Protein AF-A0A351I005-F1 (afdb_monomer)

Radius of gyration: 17.69 Å; Cα contacts (8 Å, |Δi|>4): 161; chains: 1; bounding box: 52×32×50 Å

Nearest PDB structures (foldseek):
  3jrt-assembly1_A-2  TM=7.975E-01  e=7.912E-05  Vibrio paracholerae
  6awl-assembly1_A  TM=3.069E-01  e=2.680E-01  Homo sapiens
  7v3z-assembly1_A  TM=3.425E-01  e=1.835E+00  Homo sapiens
  6kqi-assembly1_A  TM=3.420E-01  e=1.748E+00  Homo sapiens
  5xra-assembly1_A  TM=3.444E-01  e=3.960E+00  Homo sapiens

Sequence (176 aa):
MRDINRSSVLDAVYVLNDLFDSLIAGTMVFDNYQSKFTRGEFSQAGIVAVQKMCVSHLILALNKLCEFWERFHHLVPAELRPEIKALVSQLQSRDVKKFRNAVVAHVWDKKRRRALTQFEAVALLNRISGHPGSFLLWLNNPKDNAYPKTVVSIVETLRDRLRVQYGVTADEVFQR

pLDDT: mean 93.05, std 7.11, range [44.62, 98.56]

Secondary structure (DSSP, 8-state):
-----HHHHHHHHHHHHHHHHHHHHHHHHHHHHHHHHHTT-S-HHHHHHHHHHHHHHHHHHHHHHHHHHHHHGGGS-TTTHHHHHHHHHHHHHTTHHHHIIIIII-SSBTTTTBPPPHHHHHHHHHHHHSSHHHHHHHH--TT---TTSSHHHHHHHHHHHHHHHHT--HHHHH--

Foldseek 3Di:
DPPDDPVLLLVLLLLLVVLLCLLCCLLVQLVVVVVCVVVVNDDPVRNVVSPLVSLLSNLVSLVSLLVSCVRPVVLFDPVLNVLSVVSSVLQVQLCSVVLNVQPPPDQADPVVRHHDDPVRSVVSSCSRQVDVVVSSCQQPPPVDLDPPRHVSVSSVVRSVVSCVVVVPDPVNSVVD

Solvent-accessible surface area (backbone atoms only — not comparable to full-atom values): 9723 Å² total; per-residue (Å²): 130,81,84,75,56,65,66,61,52,46,52,51,45,46,52,33,50,54,39,41,52,42,47,51,50,26,45,52,55,39,51,54,50,51,52,35,36,77,71,68,76,43,52,72,71,54,50,55,52,47,47,54,52,26,51,50,50,36,45,50,38,57,37,49,52,45,52,44,45,76,74,44,51,89,76,53,53,79,91,56,40,64,62,56,50,51,50,43,52,54,44,59,76,28,41,40,63,56,42,42,47,55,66,71,72,32,73,64,34,80,91,77,72,41,58,70,52,70,69,56,51,49,54,48,46,40,56,57,39,56,57,63,71,63,35,44,42,39,41,51,27,98,89,62,50,52,72,79,66,12,53,44,25,45,40,47,54,50,35,53,48,51,26,63,78,68,69,56,54,70,63,67,62,68,76,108

Structure (mmCIF, N/CA/C/O backbone):
data_AF-A0A351I005-F1
#
_entry.id   AF-A0A351I005-F1
#
loop_
_atom_site.group_PDB
_atom_site.id
_atom_site.type_symbol
_atom_site.label_atom_id
_atom_site.label_alt_id
_atom_site.label_comp_id
_atom_site.label_asym_id
_atom_site.label_entity_id
_atom_site.label_seq_id
_atom_site.pdbx_PDB_ins_code
_atom_site.Cartn_x
_atom_site.Cartn_y
_atom_site.Cartn_z
_atom_site.occupancy
_atom_site.B_iso_or_equiv
_atom_site.auth_seq_id
_atom_site.auth_comp_id
_atom_site.auth_asym_id
_atom_site.auth_atom_id
_atom_site.pdbx_PDB_model_num
ATOM 1 N N . MET A 1 1 ? -27.256 2.494 19.276 1.00 44.62 1 MET A N 1
ATOM 2 C CA . MET A 1 1 ? -25.971 1.967 18.765 1.00 44.62 1 MET A CA 1
ATOM 3 C C . MET A 1 1 ? -26.301 0.960 17.680 1.00 44.62 1 MET A C 1
ATOM 5 O O . MET A 1 1 ? -27.174 0.144 17.925 1.00 44.62 1 MET A O 1
ATOM 9 N N . ARG A 1 2 ? -25.716 1.045 16.475 1.00 51.41 2 ARG A N 1
ATOM 10 C CA . ARG A 1 2 ? -25.825 -0.080 15.528 1.00 51.41 2 ARG A CA 1
ATOM 11 C C . ARG A 1 2 ? -25.054 -1.240 16.144 1.00 51.41 2 ARG A C 1
ATOM 13 O O . ARG A 1 2 ? -23.923 -1.005 16.564 1.00 51.41 2 ARG A O 1
ATOM 20 N N . ASP A 1 3 ? -25.645 -2.427 16.205 1.00 66.56 3 ASP A N 1
ATOM 21 C CA . ASP A 1 3 ? -24.897 -3.633 16.553 1.00 66.56 3 ASP A CA 1
ATOM 22 C C . ASP A 1 3 ? -23.773 -3.800 15.535 1.00 66.56 3 ASP A C 1
ATOM 24 O O . ASP A 1 3 ? -23.997 -4.046 14.347 1.00 66.56 3 ASP A O 1
ATOM 28 N N . ILE A 1 4 ? -22.548 -3.558 15.989 1.00 78.88 4 ILE A N 1
ATOM 29 C CA . ILE A 1 4 ? -21.364 -3.744 15.168 1.00 78.88 4 ILE A CA 1
ATOM 30 C C . ILE A 1 4 ? -21.131 -5.248 15.096 1.00 78.88 4 ILE A C 1
ATOM 32 O O . ILE A 1 4 ? -20.816 -5.890 16.095 1.00 78.88 4 ILE A O 1
ATOM 36 N N . ASN A 1 5 ? -21.303 -5.814 13.904 1.00 89.19 5 ASN A N 1
ATOM 37 C CA . ASN A 1 5 ? -21.074 -7.232 13.673 1.00 89.19 5 ASN A CA 1
ATOM 38 C C . ASN A 1 5 ? -19.586 -7.566 13.897 1.00 89.19 5 ASN A C 1
ATOM 40 O O . ASN A 1 5 ? -18.720 -7.048 13.186 1.00 89.19 5 ASN A O 1
ATOM 44 N N . ARG A 1 6 ? -19.297 -8.462 14.853 1.00 92.94 6 ARG A N 1
ATOM 45 C CA . ARG A 1 6 ? -17.938 -8.929 15.180 1.00 92.94 6 ARG A CA 1
ATOM 46 C C . ARG A 1 6 ? -17.187 -9.450 13.955 1.00 92.94 6 ARG A C 1
ATOM 48 O O . ARG A 1 6 ? -16.018 -9.115 13.794 1.00 92.94 6 ARG A O 1
ATOM 55 N N . SER A 1 7 ? -17.857 -10.187 13.068 1.00 92.56 7 SER A N 1
ATOM 56 C CA . SER A 1 7 ? -17.256 -10.683 11.822 1.00 92.56 7 SER A CA 1
ATOM 57 C C . SER A 1 7 ? -16.769 -9.531 10.938 1.00 92.56 7 SER A C 1
ATOM 59 O O . SER A 1 7 ? -15.644 -9.575 10.456 1.00 92.56 7 SER A O 1
ATOM 61 N N . SER A 1 8 ? -17.527 -8.432 10.833 1.00 94.62 8 SER A N 1
ATOM 62 C CA . SER A 1 8 ? -17.094 -7.266 10.050 1.00 94.62 8 SER A CA 1
ATOM 63 C C . SER A 1 8 ? -15.872 -6.567 10.649 1.00 94.62 8 SER A C 1
ATOM 65 O O . SER A 1 8 ? -15.080 -5.991 9.905 1.00 94.62 8 SER A O 1
ATOM 67 N N . VAL A 1 9 ? -15.727 -6.575 11.977 1.00 95.75 9 VAL A N 1
ATOM 68 C CA . VAL A 1 9 ? -14.538 -6.034 12.653 1.00 95.75 9 VAL A CA 1
ATOM 69 C C . VAL A 1 9 ? -13.330 -6.922 12.389 1.00 95.75 9 VAL A C 1
ATOM 71 O O . VAL A 1 9 ? -12.263 -6.409 12.052 1.00 95.75 9 VAL A O 1
ATOM 74 N N . LEU A 1 10 ? -13.497 -8.242 12.504 1.00 95.81 10 LEU A N 1
ATOM 75 C CA . LEU A 1 10 ? -12.439 -9.194 12.185 1.00 95.81 10 LEU A CA 1
ATOM 76 C C . LEU A 1 10 ? -11.986 -9.010 10.733 1.00 95.81 10 LEU A C 1
ATOM 78 O O . LEU A 1 10 ? -10.782 -8.900 10.495 1.00 95.81 10 LEU A O 1
ATOM 82 N N . ASP A 1 11 ? -12.911 -8.919 9.776 1.00 95.88 11 ASP A N 1
ATOM 83 C CA . ASP A 1 11 ? -12.609 -8.691 8.355 1.00 95.88 11 ASP A CA 1
ATOM 84 C C . ASP A 1 11 ? -11.847 -7.383 8.129 1.00 95.88 11 ASP A C 1
ATOM 86 O O . ASP A 1 11 ? -10.854 -7.354 7.406 1.00 95.88 11 ASP A O 1
ATOM 90 N N . ALA A 1 12 ? -12.258 -6.299 8.789 1.00 97.31 12 ALA A N 1
ATOM 91 C CA . ALA A 1 12 ? -11.549 -5.028 8.699 1.00 97.31 12 ALA A CA 1
ATOM 92 C C . ALA A 1 12 ? -10.098 -5.153 9.195 1.00 97.31 12 ALA A C 1
ATOM 94 O O . ALA A 1 12 ? -9.172 -4.714 8.513 1.00 97.31 12 ALA A O 1
ATOM 95 N N . VAL A 1 13 ? -9.883 -5.795 10.348 1.00 97.31 13 VAL A N 1
ATOM 96 C CA . VAL A 1 13 ? -8.536 -6.019 10.900 1.00 97.31 13 VAL A CA 1
ATOM 97 C C . VAL A 1 13 ? -7.706 -6.940 10.000 1.00 97.31 13 VAL A C 1
ATOM 99 O O . VAL A 1 13 ? -6.521 -6.681 9.811 1.00 97.31 13 VAL A O 1
ATOM 102 N N . TYR A 1 14 ? -8.310 -7.964 9.384 1.00 96.69 14 TYR A N 1
ATOM 103 C CA . TYR A 1 14 ? -7.631 -8.815 8.394 1.00 96.69 14 TYR A CA 1
ATOM 104 C C . TYR A 1 14 ? -7.040 -8.016 7.254 1.00 96.69 14 TYR A C 1
ATOM 106 O O . TYR A 1 14 ? -5.868 -8.155 6.924 1.00 96.69 14 TYR A O 1
ATOM 114 N N . VAL A 1 15 ? -7.891 -7.191 6.644 1.00 97.25 15 VAL A N 1
ATOM 115 C CA . VAL A 1 15 ? -7.544 -6.448 5.447 1.00 97.25 15 VAL A CA 1
ATOM 116 C C . VAL A 1 15 ? -6.444 -5.460 5.793 1.00 97.25 15 VAL A C 1
ATOM 118 O O . VAL A 1 15 ? -5.514 -5.301 5.015 1.00 97.25 15 VAL A O 1
ATOM 121 N N . LEU A 1 16 ? -6.489 -4.845 6.976 1.00 98.06 16 LEU A N 1
ATOM 122 C CA . LEU A 1 16 ? -5.418 -3.963 7.432 1.00 98.06 16 LEU A CA 1
ATOM 123 C C . LEU A 1 16 ? -4.098 -4.705 7.696 1.00 98.06 16 LEU A C 1
ATOM 125 O O . LEU A 1 16 ? -3.051 -4.144 7.385 1.00 98.06 16 LEU A O 1
ATOM 129 N N . ASN A 1 17 ? -4.125 -5.946 8.198 1.00 97.00 17 ASN A N 1
ATOM 130 C CA . ASN A 1 17 ? -2.918 -6.779 8.306 1.00 97.00 17 ASN A CA 1
ATOM 131 C C . ASN A 1 17 ? -2.326 -7.074 6.922 1.00 97.00 17 ASN A C 1
ATOM 133 O O . ASN A 1 17 ? -1.164 -6.769 6.677 1.00 97.00 17 ASN A O 1
ATOM 137 N N . ASP A 1 18 ? -3.146 -7.586 6.001 1.00 96.75 18 ASP A N 1
ATOM 138 C CA . ASP A 1 18 ? -2.733 -7.897 4.626 1.00 96.75 18 ASP A CA 1
ATOM 139 C C . ASP A 1 18 ? -2.184 -6.657 3.900 1.00 96.75 18 ASP A C 1
ATOM 141 O O . ASP A 1 18 ? -1.169 -6.726 3.206 1.00 96.75 18 ASP A O 1
ATOM 145 N N . LEU A 1 19 ? -2.823 -5.497 4.091 1.00 98.00 19 LEU A N 1
ATOM 146 C CA . LEU A 1 19 ? -2.363 -4.216 3.556 1.00 98.00 19 LEU A CA 1
ATOM 147 C C . LEU A 1 19 ? -1.008 -3.808 4.133 1.00 98.00 19 LEU A C 1
ATOM 149 O O . LEU A 1 19 ? -0.130 -3.404 3.372 1.00 98.00 19 LEU A O 1
ATOM 153 N N . PHE A 1 20 ? -0.843 -3.895 5.452 1.00 97.56 20 PHE A N 1
ATOM 154 C CA . PHE A 1 20 ? 0.406 -3.558 6.130 1.00 97.56 20 PHE A CA 1
ATOM 155 C C . PHE A 1 20 ? 1.560 -4.422 5.608 1.00 97.56 20 PHE A C 1
ATOM 157 O O . PHE A 1 20 ? 2.568 -3.882 5.146 1.00 97.56 20 PHE A O 1
ATOM 164 N N . ASP A 1 21 ? 1.365 -5.740 5.570 1.00 96.81 21 ASP A N 1
ATOM 165 C CA . ASP A 1 21 ? 2.369 -6.692 5.093 1.00 96.81 21 ASP A CA 1
ATOM 166 C C . ASP A 1 21 ? 2.697 -6.465 3.613 1.00 96.81 21 ASP A C 1
ATOM 168 O O . ASP A 1 21 ? 3.868 -6.409 3.234 1.00 96.81 21 ASP A O 1
ATOM 172 N N . SER A 1 22 ? 1.679 -6.244 2.775 1.00 97.38 22 SER A N 1
ATOM 173 C CA . SER A 1 22 ? 1.858 -5.982 1.341 1.00 97.38 22 SER A CA 1
ATOM 174 C C . SER A 1 22 ? 2.648 -4.694 1.070 1.00 97.38 22 SER A C 1
ATOM 176 O O . SER A 1 22 ? 3.523 -4.648 0.200 1.00 97.38 22 SER A O 1
ATOM 178 N N . LEU A 1 23 ? 2.360 -3.623 1.818 1.00 97.75 23 LEU A N 1
ATOM 179 C CA . LEU A 1 23 ? 3.059 -2.344 1.685 1.00 97.75 23 LEU A CA 1
ATOM 180 C C . LEU A 1 23 ? 4.522 -2.459 2.125 1.00 97.75 23 LEU A C 1
ATOM 182 O O . LEU A 1 23 ? 5.414 -1.990 1.412 1.00 97.75 23 LEU A O 1
ATOM 186 N N . ILE A 1 24 ? 4.782 -3.103 3.265 1.00 96.88 24 ILE A N 1
ATOM 187 C CA . ILE A 1 24 ? 6.142 -3.320 3.768 1.00 96.88 24 ILE A CA 1
ATOM 188 C C . ILE A 1 24 ? 6.933 -4.217 2.818 1.00 96.88 24 ILE A C 1
ATOM 190 O O . ILE A 1 24 ? 8.008 -3.823 2.366 1.00 96.88 24 ILE A O 1
ATOM 194 N N . ALA A 1 25 ? 6.398 -5.384 2.458 1.00 96.88 25 ALA A N 1
ATOM 195 C CA . ALA A 1 25 ? 7.083 -6.321 1.577 1.00 96.88 25 ALA A CA 1
ATOM 196 C C . ALA A 1 25 ? 7.369 -5.691 0.207 1.00 96.88 25 ALA A C 1
ATOM 198 O O . ALA A 1 25 ? 8.505 -5.732 -0.267 1.00 96.88 25 ALA A O 1
ATOM 199 N N . GLY A 1 26 ? 6.374 -5.043 -0.408 1.00 96.69 26 GLY A N 1
ATOM 200 C CA . GLY A 1 26 ? 6.532 -4.408 -1.714 1.00 96.69 26 GLY A CA 1
ATOM 201 C C . GLY A 1 26 ? 7.613 -3.326 -1.728 1.00 96.69 26 GLY A C 1
ATOM 202 O O . GLY A 1 26 ? 8.434 -3.290 -2.646 1.00 96.69 26 GLY A O 1
ATOM 203 N N . THR A 1 27 ? 7.647 -2.468 -0.704 1.00 96.75 27 THR A N 1
ATOM 204 C CA . THR A 1 27 ? 8.641 -1.386 -0.596 1.00 96.75 27 THR A CA 1
ATOM 205 C C . THR A 1 27 ? 10.037 -1.906 -0.248 1.00 96.75 27 THR A C 1
ATOM 207 O O . THR A 1 27 ? 10.999 -1.535 -0.918 1.00 96.75 27 THR A O 1
ATOM 210 N N . MET A 1 28 ? 10.167 -2.809 0.727 1.00 95.56 28 MET A N 1
ATOM 211 C CA . MET A 1 28 ? 11.467 -3.344 1.155 1.00 95.56 28 MET A CA 1
ATOM 212 C C . MET A 1 28 ? 12.120 -4.237 0.099 1.00 95.56 28 MET A C 1
ATOM 214 O O . MET A 1 28 ? 13.327 -4.143 -0.128 1.00 95.56 28 MET A O 1
ATOM 218 N N . VAL A 1 29 ? 11.343 -5.090 -0.582 1.00 96.88 29 VAL A N 1
ATOM 219 C CA . VAL A 1 29 ? 11.868 -5.910 -1.685 1.00 96.88 29 VAL A CA 1
ATOM 220 C C . VAL A 1 29 ? 12.336 -5.007 -2.821 1.00 96.88 29 VAL A C 1
ATOM 222 O O . VAL A 1 29 ? 13.432 -5.215 -3.339 1.00 96.88 29 VAL A O 1
ATOM 225 N N . PHE A 1 30 ? 11.556 -3.979 -3.178 1.00 95.50 30 PHE A N 1
ATOM 226 C CA . PHE A 1 30 ? 11.977 -3.006 -4.186 1.00 95.50 30 PHE A CA 1
ATOM 227 C C . PHE A 1 30 ? 13.320 -2.372 -3.806 1.00 95.50 30 PHE A C 1
ATOM 229 O O . PHE A 1 30 ? 14.259 -2.423 -4.600 1.00 95.50 30 PHE A O 1
ATOM 236 N N . ASP A 1 31 ? 13.425 -1.801 -2.605 1.00 94.38 31 ASP A N 1
ATOM 237 C CA . ASP A 1 31 ? 14.613 -1.068 -2.156 1.00 94.38 31 ASP A CA 1
ATOM 238 C C . ASP A 1 31 ? 15.870 -1.952 -2.094 1.00 94.38 31 ASP A C 1
ATOM 240 O O . ASP A 1 31 ? 16.944 -1.568 -2.568 1.00 94.38 31 ASP A O 1
ATOM 244 N N . ASN A 1 32 ? 15.728 -3.189 -1.609 1.00 95.75 32 ASN A N 1
ATOM 245 C CA . ASN A 1 32 ? 16.825 -4.152 -1.551 1.00 95.75 32 ASN A CA 1
ATOM 246 C C . ASN A 1 32 ? 17.389 -4.466 -2.948 1.00 95.75 32 ASN A C 1
ATOM 248 O O . ASN A 1 32 ? 18.601 -4.404 -3.171 1.00 95.75 32 ASN A O 1
ATOM 252 N N . TYR A 1 33 ? 16.521 -4.778 -3.915 1.00 96.94 33 TYR A N 1
ATOM 253 C CA . TYR A 1 33 ? 16.963 -5.082 -5.279 1.00 96.94 33 TYR A CA 1
ATOM 254 C C . TYR A 1 33 ? 17.442 -3.841 -6.031 1.00 96.94 33 TYR A C 1
ATOM 256 O O . TYR A 1 33 ? 18.396 -3.938 -6.802 1.00 96.94 33 TYR A O 1
ATOM 264 N N . GLN A 1 34 ? 16.847 -2.676 -5.774 1.00 94.69 34 GLN A N 1
ATOM 265 C CA . GLN A 1 34 ? 17.341 -1.407 -6.299 1.00 94.69 34 GLN A CA 1
ATOM 266 C C . GLN A 1 34 ? 18.767 -1.136 -5.809 1.00 94.69 34 GLN A C 1
ATOM 268 O O . GLN A 1 34 ? 19.627 -0.765 -6.604 1.00 94.69 34 GLN A O 1
ATOM 273 N N . SER A 1 35 ? 19.043 -1.396 -4.532 1.00 94.81 35 SER A N 1
ATOM 274 C CA . SER A 1 35 ? 20.379 -1.259 -3.952 1.00 94.81 35 SER A CA 1
ATOM 275 C C . SER A 1 35 ? 21.384 -2.238 -4.569 1.00 94.81 35 SER A C 1
ATOM 277 O O . SER A 1 35 ? 22.492 -1.831 -4.913 1.00 94.81 35 SER A O 1
ATOM 279 N N . LYS A 1 36 ? 21.003 -3.509 -4.775 1.00 97.50 36 LYS A N 1
ATOM 280 C CA . LYS A 1 36 ? 21.843 -4.497 -5.484 1.00 97.50 36 LYS A CA 1
ATOM 281 C C . LYS A 1 36 ? 22.150 -4.065 -6.917 1.00 97.50 36 LYS A C 1
ATOM 283 O O . LYS A 1 36 ? 23.292 -4.157 -7.354 1.00 97.50 36 LYS A O 1
ATOM 288 N N . PHE A 1 37 ? 21.146 -3.561 -7.633 1.00 96.94 37 PHE A N 1
ATOM 289 C CA . PHE A 1 37 ? 21.316 -3.050 -8.990 1.00 96.94 37 PHE A CA 1
ATOM 290 C C . PHE A 1 37 ? 22.292 -1.865 -9.033 1.00 96.94 37 PHE A C 1
ATOM 292 O O . PHE A 1 37 ? 23.229 -1.882 -9.824 1.00 96.94 37 PHE A O 1
ATOM 299 N N . THR A 1 38 ? 22.148 -0.889 -8.130 1.00 96.00 38 THR A N 1
ATOM 300 C CA . THR A 1 38 ? 23.061 0.264 -8.033 1.00 96.00 38 THR A CA 1
ATOM 301 C C . THR A 1 38 ? 24.507 -0.146 -7.721 1.00 96.00 38 THR A C 1
ATOM 303 O O . THR A 1 38 ? 25.436 0.513 -8.177 1.00 96.00 38 THR A O 1
ATOM 306 N N . ARG A 1 39 ? 24.718 -1.248 -6.987 1.00 97.75 39 ARG A N 1
ATOM 307 C CA . ARG A 1 39 ? 26.053 -1.819 -6.721 1.00 97.75 39 ARG A CA 1
ATOM 308 C C . ARG A 1 39 ? 26.606 -2.691 -7.859 1.00 97.75 39 ARG A C 1
ATOM 310 O O . ARG A 1 39 ? 27.713 -3.201 -7.736 1.00 97.75 39 ARG A O 1
ATOM 317 N N . GLY A 1 40 ? 25.861 -2.886 -8.949 1.00 97.38 40 GLY A N 1
ATOM 318 C CA . GLY A 1 40 ? 26.264 -3.758 -10.059 1.00 97.38 40 GLY A CA 1
ATOM 319 C C . GLY A 1 40 ? 26.105 -5.259 -9.780 1.00 97.38 40 GLY A C 1
ATOM 320 O O . GLY A 1 40 ? 26.573 -6.080 -10.560 1.00 97.38 40 GLY A O 1
ATOM 321 N N . GLU A 1 41 ? 25.418 -5.637 -8.698 1.00 97.69 41 GLU A N 1
ATOM 322 C CA . GLU A 1 41 ? 25.187 -7.031 -8.277 1.00 97.69 41 GLU A CA 1
ATOM 323 C C . GLU A 1 41 ? 23.916 -7.638 -8.901 1.00 97.69 41 GLU A C 1
ATOM 325 O O . GLU A 1 41 ? 23.529 -8.767 -8.593 1.00 97.69 41 GLU A O 1
ATOM 330 N N . PHE A 1 42 ? 23.206 -6.875 -9.736 1.00 97.00 42 PHE A N 1
ATOM 331 C CA . PHE A 1 42 ? 21.936 -7.286 -10.323 1.00 97.00 42 PHE A CA 1
ATOM 332 C C . PHE A 1 42 ? 21.802 -6.765 -11.752 1.00 97.00 42 PHE A C 1
ATOM 334 O O . PHE A 1 42 ? 22.244 -5.663 -12.066 1.00 97.00 42 PHE A O 1
ATOM 341 N N . SER A 1 43 ? 21.194 -7.555 -12.636 1.00 96.69 43 SER A N 1
ATOM 342 C CA . SER A 1 43 ? 21.096 -7.202 -14.054 1.00 96.69 43 SER A CA 1
ATOM 343 C C . SER A 1 43 ? 20.000 -6.166 -14.323 1.00 96.69 43 SER A C 1
ATOM 345 O O . SER A 1 43 ? 19.001 -6.094 -13.604 1.00 96.69 43 SER A O 1
ATOM 347 N N . GLN A 1 44 ? 20.142 -5.414 -15.421 1.00 94.19 44 GLN A N 1
ATOM 348 C CA . GLN A 1 44 ? 19.118 -4.469 -15.888 1.00 94.19 44 GLN A CA 1
ATOM 349 C C . GLN A 1 44 ? 17.767 -5.161 -16.130 1.00 94.19 44 GLN A C 1
ATOM 351 O O . GLN A 1 44 ? 16.722 -4.673 -15.706 1.00 94.19 44 GLN A O 1
ATOM 356 N N . ALA A 1 45 ? 17.771 -6.317 -16.799 1.00 94.06 45 ALA A N 1
ATOM 357 C CA . ALA A 1 45 ? 16.545 -7.078 -17.035 1.00 94.06 45 ALA A CA 1
ATOM 358 C C . ALA A 1 45 ? 15.918 -7.556 -15.713 1.00 94.06 45 ALA A C 1
ATOM 360 O O . ALA A 1 45 ? 14.701 -7.484 -15.546 1.00 94.06 45 ALA A O 1
ATOM 361 N N . GLY A 1 46 ? 16.755 -7.976 -14.757 1.00 94.81 46 GLY A N 1
ATOM 362 C CA . GLY A 1 46 ? 16.325 -8.389 -13.426 1.00 94.81 46 GLY A CA 1
ATOM 363 C C . GLY A 1 46 ? 15.640 -7.260 -12.662 1.00 94.81 46 GLY A C 1
ATOM 364 O O . GLY A 1 46 ? 14.528 -7.451 -12.168 1.00 94.81 46 GLY A O 1
ATOM 365 N N . ILE A 1 47 ? 16.256 -6.073 -12.587 1.00 94.25 47 ILE A N 1
ATOM 366 C CA . ILE A 1 47 ? 15.666 -4.953 -11.839 1.00 94.25 47 ILE A CA 1
ATOM 367 C C . ILE A 1 47 ? 14.345 -4.499 -12.465 1.00 94.25 47 ILE A C 1
ATOM 369 O O . ILE A 1 47 ? 13.387 -4.268 -11.736 1.00 94.25 47 ILE A O 1
ATOM 373 N N . VAL A 1 48 ? 14.233 -4.475 -13.797 1.00 90.19 48 VAL A N 1
ATOM 374 C CA . VAL A 1 48 ? 12.972 -4.143 -14.487 1.00 90.19 48 VAL A CA 1
ATOM 375 C C . VAL A 1 48 ? 11.855 -5.125 -14.108 1.00 90.19 48 VAL A C 1
ATOM 377 O O . VAL A 1 48 ? 10.724 -4.707 -13.846 1.00 90.19 48 VAL A O 1
ATOM 380 N N . ALA A 1 49 ? 12.160 -6.425 -14.032 1.00 92.25 49 ALA A N 1
ATOM 381 C CA . ALA A 1 49 ? 11.201 -7.447 -13.612 1.00 92.25 49 ALA A CA 1
ATOM 382 C C . ALA A 1 49 ? 10.760 -7.259 -12.150 1.00 92.25 49 ALA A C 1
ATOM 384 O O . ALA A 1 49 ? 9.559 -7.266 -11.864 1.00 92.25 49 ALA A O 1
ATOM 385 N N . VAL A 1 50 ? 11.711 -7.032 -11.237 1.00 94.75 50 VAL A N 1
ATOM 386 C CA . VAL A 1 50 ? 11.423 -6.799 -9.812 1.00 94.75 50 VAL A CA 1
ATOM 387 C C . VAL A 1 50 ? 10.596 -5.532 -9.616 1.00 94.75 50 VAL A C 1
ATOM 389 O O . VAL A 1 50 ? 9.581 -5.566 -8.925 1.00 94.75 50 VAL A O 1
ATOM 392 N N . GLN A 1 51 ? 10.967 -4.430 -10.270 1.00 91.69 51 GLN A N 1
ATOM 393 C CA . GLN A 1 51 ? 10.215 -3.178 -10.208 1.00 91.69 51 GLN A CA 1
ATOM 394 C C . GLN A 1 51 ? 8.774 -3.382 -10.681 1.00 91.69 51 GLN A C 1
ATOM 396 O O . GLN A 1 51 ? 7.843 -2.964 -9.996 1.00 91.69 51 GLN A O 1
ATOM 401 N N . LYS A 1 52 ? 8.563 -4.079 -11.807 1.00 90.12 52 LYS A N 1
ATOM 402 C CA . LYS A 1 52 ? 7.215 -4.383 -12.310 1.00 90.12 52 LYS A CA 1
ATOM 403 C C . LYS A 1 52 ? 6.399 -5.203 -11.308 1.00 90.12 52 LYS A C 1
ATOM 405 O O . LYS A 1 52 ? 5.222 -4.898 -11.098 1.00 90.12 52 LYS A O 1
ATOM 410 N N . MET A 1 53 ? 7.0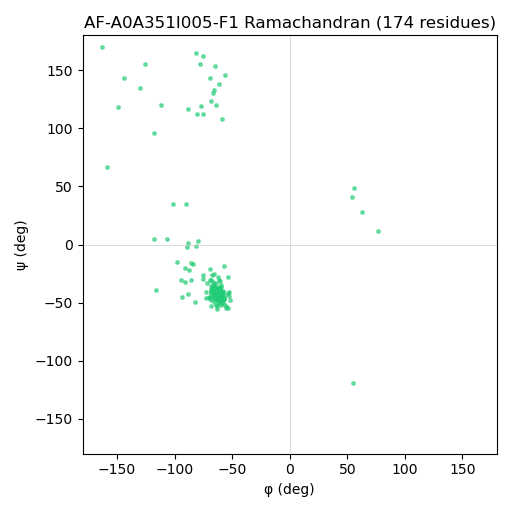06 -6.216 -10.693 1.00 94.44 53 MET A N 1
ATOM 411 C CA . MET A 1 53 ? 6.367 -7.060 -9.682 1.00 94.44 53 MET A CA 1
ATOM 412 C C . MET A 1 53 ? 5.971 -6.244 -8.445 1.00 94.44 53 MET A C 1
ATOM 414 O O . MET A 1 53 ? 4.793 -6.206 -8.089 1.00 94.44 53 MET A O 1
ATOM 418 N N . CYS A 1 54 ? 6.930 -5.542 -7.834 1.00 95.56 54 CYS A N 1
ATOM 419 C CA . CYS A 1 54 ? 6.706 -4.757 -6.623 1.00 95.56 54 CYS A CA 1
ATOM 420 C C . CYS A 1 54 ? 5.706 -3.623 -6.858 1.00 95.56 54 CYS A C 1
ATOM 422 O O . CYS A 1 54 ? 4.787 -3.450 -6.067 1.00 95.56 54 CYS A O 1
ATOM 424 N N . VAL A 1 55 ? 5.820 -2.886 -7.967 1.00 92.69 55 VAL A N 1
ATOM 425 C CA . VAL A 1 55 ? 4.868 -1.816 -8.299 1.00 92.69 55 VAL A CA 1
ATOM 426 C C . VAL A 1 55 ? 3.463 -2.378 -8.480 1.00 92.69 55 VAL A C 1
ATOM 428 O O . VAL A 1 55 ? 2.524 -1.836 -7.909 1.00 92.69 55 VAL A O 1
ATOM 431 N N . SER A 1 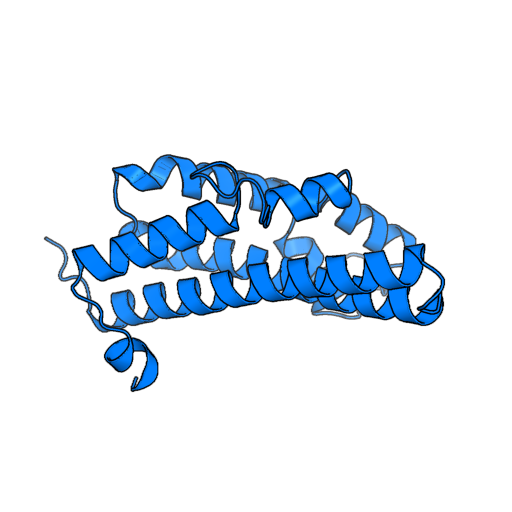56 ? 3.294 -3.479 -9.218 1.00 92.44 56 SER A N 1
ATOM 432 C CA . SER A 1 56 ? 1.965 -4.082 -9.407 1.00 92.44 56 SER A CA 1
ATOM 433 C C . SER A 1 56 ? 1.353 -4.517 -8.073 1.00 92.44 56 SER A C 1
ATOM 435 O O . SER A 1 56 ? 0.179 -4.252 -7.822 1.00 92.44 56 SER A O 1
ATOM 437 N N . HIS A 1 57 ? 2.161 -5.119 -7.196 1.00 95.69 57 HIS A N 1
ATOM 438 C CA . HIS A 1 57 ? 1.756 -5.512 -5.849 1.00 95.69 57 HIS A CA 1
ATOM 439 C C . HIS A 1 57 ? 1.348 -4.306 -4.984 1.00 95.69 57 HIS A C 1
ATOM 441 O O . HIS A 1 57 ? 0.262 -4.299 -4.405 1.00 95.69 57 HIS A O 1
ATOM 447 N N . LEU A 1 58 ? 2.154 -3.240 -4.974 1.00 96.81 58 LEU A N 1
ATOM 448 C CA . LEU A 1 58 ? 1.858 -2.004 -4.243 1.00 96.81 58 LEU A CA 1
ATOM 449 C C . LEU A 1 58 ? 0.588 -1.321 -4.765 1.00 96.81 58 LEU A C 1
ATOM 451 O O . LEU A 1 58 ? -0.242 -0.884 -3.973 1.00 96.81 58 LEU A O 1
ATOM 455 N N . ILE A 1 59 ? 0.381 -1.266 -6.084 1.00 95.62 59 ILE A N 1
ATOM 456 C CA . ILE A 1 59 ? -0.850 -0.707 -6.661 1.00 95.62 59 ILE A CA 1
ATOM 457 C C . ILE A 1 59 ? -2.082 -1.522 -6.251 1.00 95.62 59 ILE A C 1
ATOM 459 O O . ILE A 1 59 ? -3.126 -0.938 -5.953 1.00 95.62 59 ILE A O 1
ATOM 463 N N . LEU A 1 60 ? -1.978 -2.852 -6.202 1.00 96.12 60 LEU A N 1
ATOM 464 C CA . LEU A 1 60 ? -3.062 -3.700 -5.706 1.00 96.12 60 LEU A CA 1
ATOM 465 C C . LEU A 1 60 ? -3.375 -3.406 -4.234 1.00 96.12 60 LEU A C 1
ATOM 467 O O . LEU A 1 60 ? -4.548 -3.241 -3.904 1.00 96.12 60 LEU A O 1
ATOM 471 N N . ALA A 1 61 ? -2.358 -3.267 -3.378 1.00 97.69 61 ALA A N 1
ATOM 472 C CA . ALA A 1 61 ? -2.540 -2.895 -1.974 1.00 97.69 61 ALA A CA 1
ATOM 473 C C . ALA A 1 61 ? -3.210 -1.515 -1.830 1.00 97.69 61 ALA A C 1
ATOM 475 O O . ALA A 1 61 ? -4.208 -1.366 -1.130 1.00 97.69 61 ALA A O 1
ATOM 476 N N . LEU A 1 62 ? -2.752 -0.503 -2.568 1.00 97.62 62 LEU A N 1
ATOM 477 C CA . LEU A 1 62 ? -3.363 0.831 -2.540 1.00 97.62 62 LEU A CA 1
ATOM 478 C C . LEU A 1 62 ? -4.817 0.836 -3.030 1.00 97.62 62 LEU A C 1
ATOM 480 O O . LEU A 1 62 ? -5.662 1.549 -2.486 1.00 97.62 62 LEU A O 1
ATOM 484 N N . ASN A 1 63 ? -5.133 0.024 -4.040 1.00 96.94 63 ASN A N 1
ATOM 485 C CA . ASN A 1 63 ? -6.510 -0.152 -4.487 1.00 96.94 63 ASN A CA 1
ATOM 486 C C . ASN A 1 63 ? -7.364 -0.860 -3.418 1.00 96.94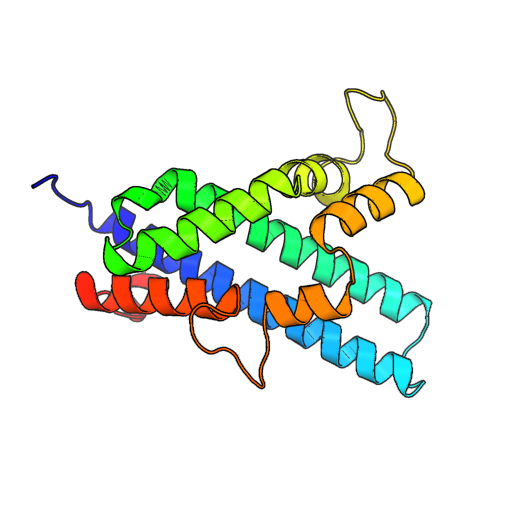 63 ASN A C 1
ATOM 488 O O . ASN A 1 63 ? -8.484 -0.422 -3.165 1.00 96.94 63 ASN A O 1
ATOM 492 N N . LYS A 1 64 ? -6.834 -1.896 -2.751 1.00 97.50 64 LYS A N 1
ATOM 493 C CA . LYS A 1 64 ? -7.497 -2.559 -1.614 1.00 97.50 64 LYS A CA 1
ATOM 494 C C . LYS A 1 64 ? -7.756 -1.589 -0.456 1.00 97.50 64 LYS A C 1
ATOM 496 O O . LYS A 1 64 ? -8.795 -1.690 0.180 1.00 97.50 64 LYS A O 1
ATOM 501 N N . LEU A 1 65 ? -6.878 -0.614 -0.207 1.00 98.25 65 LEU A N 1
ATOM 502 C CA . LEU A 1 65 ? -7.120 0.427 0.802 1.00 98.25 65 LEU A CA 1
ATOM 503 C C . LEU A 1 65 ? -8.311 1.332 0.434 1.00 98.25 65 LEU A C 1
ATOM 505 O O . LEU A 1 65 ? -9.093 1.717 1.303 1.00 98.25 65 LEU A O 1
ATOM 509 N N . CYS A 1 66 ? -8.493 1.640 -0.853 1.00 98.00 66 CYS A N 1
ATOM 510 C CA . CYS A 1 66 ? -9.686 2.355 -1.316 1.00 98.00 66 CYS A CA 1
ATOM 511 C C . CYS A 1 66 ? -10.958 1.516 -1.091 1.00 98.00 66 CYS A C 1
ATOM 513 O O . CYS A 1 66 ? -11.952 2.030 -0.585 1.00 98.00 66 CYS A O 1
ATOM 515 N N . GLU A 1 67 ? -10.909 0.219 -1.405 1.00 97.81 67 GLU A N 1
ATOM 516 C CA . GLU A 1 67 ? -12.018 -0.724 -1.186 1.00 97.81 67 GLU A CA 1
ATOM 517 C C . GLU A 1 67 ? -12.314 -0.920 0.314 1.00 97.81 67 GLU A C 1
ATOM 519 O O . GLU A 1 67 ? -13.477 -0.963 0.724 1.00 97.81 67 GLU A O 1
ATOM 524 N N . PHE A 1 68 ? -11.276 -0.945 1.158 1.00 98.25 68 PHE A N 1
ATOM 525 C CA . PHE A 1 68 ? -11.410 -0.954 2.612 1.00 98.25 68 PHE A CA 1
ATOM 526 C C . PHE A 1 68 ? -12.216 0.253 3.084 1.00 98.25 68 PHE A C 1
ATOM 528 O O . PHE A 1 68 ? -13.142 0.103 3.876 1.00 98.25 68 PHE A O 1
ATOM 535 N N . TRP A 1 69 ? -11.905 1.450 2.586 1.00 98.19 69 TRP A N 1
ATOM 536 C CA . TRP A 1 69 ? -12.651 2.649 2.950 1.00 98.19 69 TRP A CA 1
ATOM 537 C C . TRP A 1 69 ? -14.115 2.566 2.507 1.00 98.19 69 TRP A C 1
ATOM 539 O O . TRP A 1 69 ? -15.017 2.794 3.312 1.00 98.19 69 TRP A O 1
ATOM 549 N N . GLU A 1 70 ? -14.376 2.165 1.263 1.00 97.50 70 GLU A N 1
ATOM 550 C CA . GLU A 1 70 ? -15.741 1.978 0.754 1.00 97.50 70 GLU A CA 1
ATOM 551 C C . GLU A 1 70 ? -16.564 1.046 1.663 1.00 97.50 70 GLU A C 1
ATOM 553 O O . GLU A 1 70 ? -17.715 1.353 1.987 1.00 97.50 70 GLU A O 1
ATOM 558 N N . ARG A 1 71 ? -15.959 -0.046 2.148 1.00 97.62 71 ARG A N 1
ATOM 559 C CA . ARG A 1 71 ? -16.647 -1.081 2.932 1.00 97.62 71 ARG A CA 1
ATOM 560 C C . ARG A 1 71 ? -16.686 -0.823 4.443 1.00 97.62 71 ARG A C 1
ATOM 562 O O . ARG A 1 71 ? -17.724 -1.039 5.068 1.00 97.62 71 ARG A O 1
ATOM 569 N N . PHE A 1 72 ? -15.586 -0.365 5.031 1.00 97.81 72 PHE A N 1
ATOM 570 C CA . PHE A 1 72 ? -15.337 -0.368 6.477 1.00 97.81 72 PHE A CA 1
ATOM 571 C C . PHE A 1 72 ? -15.158 1.031 7.093 1.00 97.81 72 PHE A C 1
ATOM 573 O O . PHE A 1 72 ? -14.919 1.125 8.295 1.00 97.81 72 PHE A O 1
ATOM 580 N N . HIS A 1 73 ? -15.327 2.137 6.346 1.00 96.94 73 HIS A N 1
ATOM 581 C CA . HIS A 1 73 ? -15.176 3.505 6.893 1.00 96.94 73 HIS A CA 1
ATOM 582 C C . HIS A 1 73 ? -16.025 3.785 8.145 1.00 96.94 73 HIS A C 1
ATOM 584 O O . HIS A 1 73 ? -15.666 4.623 8.970 1.00 96.94 73 HIS A O 1
ATOM 590 N N . HIS A 1 74 ? -17.159 3.101 8.298 1.00 95.94 74 HIS A N 1
ATOM 591 C CA . HIS A 1 74 ? -18.041 3.238 9.454 1.00 95.94 74 HIS A CA 1
ATOM 592 C C . HIS A 1 74 ? -17.436 2.669 10.750 1.00 95.94 74 HIS A C 1
ATOM 594 O O . HIS A 1 74 ? -17.854 3.082 11.829 1.00 95.94 74 HIS A O 1
ATOM 600 N N . LEU A 1 75 ? -16.454 1.765 10.650 1.00 97.06 75 LEU A N 1
ATOM 601 C CA . LEU A 1 75 ? -15.692 1.234 11.784 1.00 97.06 75 LEU A CA 1
ATOM 602 C C . LEU A 1 75 ? -1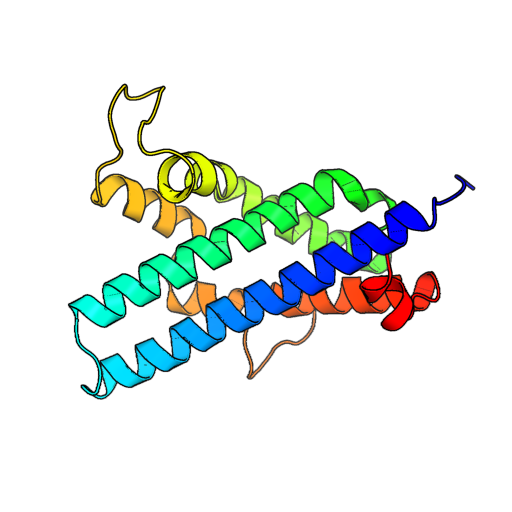4.531 2.152 12.187 1.00 97.06 75 LEU A C 1
ATOM 604 O O . LEU A 1 75 ? -14.013 2.014 13.291 1.00 97.06 75 LEU A O 1
ATOM 608 N N . VAL A 1 76 ? -14.128 3.084 11.314 1.00 97.25 76 VAL A N 1
ATOM 609 C CA . VAL A 1 76 ? -12.981 3.970 11.544 1.00 97.25 76 VAL A CA 1
ATOM 610 C C . VAL A 1 76 ? -13.290 4.956 12.683 1.00 97.25 76 VAL A C 1
ATOM 612 O O . VAL A 1 76 ? -14.258 5.729 12.559 1.00 97.25 76 VAL A O 1
ATOM 615 N N . PRO A 1 77 ? -12.457 4.980 13.745 1.00 96.75 77 PRO A N 1
ATOM 616 C CA . PRO A 1 77 ? -12.578 5.921 14.857 1.0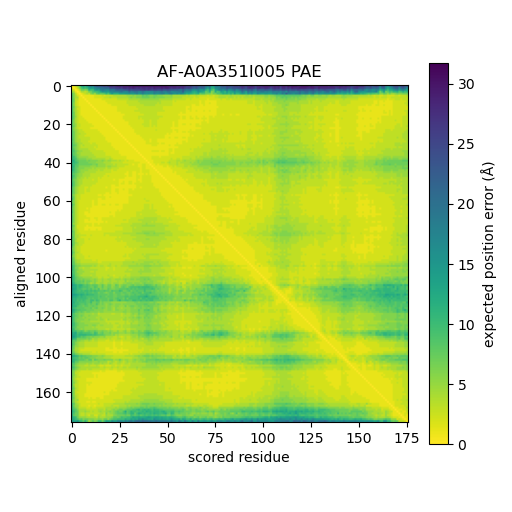0 96.75 77 PRO A CA 1
ATOM 617 C C . PRO A 1 77 ? -12.559 7.374 14.379 1.00 96.75 77 PRO A C 1
ATOM 619 O O . PRO A 1 77 ? -11.892 7.710 13.395 1.00 96.75 77 PRO A O 1
ATOM 622 N N . ALA A 1 78 ? -13.303 8.248 15.057 1.00 97.44 78 ALA A N 1
ATOM 623 C CA . ALA A 1 78 ? -13.466 9.637 14.630 1.00 97.44 78 ALA A CA 1
ATOM 624 C C . ALA A 1 78 ? -12.123 10.383 14.569 1.00 97.44 78 ALA A C 1
ATOM 626 O O . ALA A 1 78 ? -11.900 11.156 13.640 1.00 97.44 78 ALA A O 1
ATOM 627 N N . GLU A 1 79 ? -11.222 10.087 15.505 1.00 97.31 79 GLU A N 1
ATOM 628 C CA . GLU A 1 79 ? -9.893 10.680 15.629 1.00 97.31 79 GLU A CA 1
ATOM 629 C C . GLU A 1 79 ? -8.931 10.303 14.489 1.00 97.31 79 GLU A C 1
ATOM 631 O O . GLU A 1 79 ? -8.041 11.081 14.164 1.00 97.31 79 GLU A O 1
ATOM 636 N N . LEU A 1 80 ? -9.126 9.150 13.835 1.00 97.94 80 LEU A N 1
ATOM 637 C CA . LEU A 1 80 ? -8.281 8.695 12.716 1.00 97.94 80 LEU A CA 1
ATOM 638 C C . LEU A 1 80 ? -8.894 8.994 11.343 1.00 97.94 80 LEU A C 1
ATOM 640 O O . LEU A 1 80 ? -8.224 8.917 10.312 1.00 97.94 80 LEU A O 1
ATOM 644 N N . ARG A 1 81 ? -10.189 9.321 11.312 1.00 97.44 81 ARG A N 1
ATOM 645 C CA . ARG A 1 81 ? -10.964 9.485 10.080 1.00 97.44 81 ARG A CA 1
ATOM 646 C C . ARG A 1 81 ? -10.416 10.551 9.121 1.00 97.44 81 ARG A C 1
ATOM 648 O O . ARG A 1 81 ? -10.453 10.276 7.919 1.00 97.44 81 ARG A O 1
ATOM 655 N N . PRO A 1 82 ? -9.950 11.735 9.573 1.00 98.06 82 PRO A N 1
ATOM 656 C CA . PRO A 1 82 ? -9.445 12.762 8.663 1.00 98.06 82 PRO A CA 1
ATOM 657 C C . PRO A 1 82 ? -8.282 12.263 7.801 1.00 98.06 82 PRO A C 1
ATOM 659 O O . PRO A 1 82 ? -8.341 12.395 6.579 1.00 98.06 82 PRO A O 1
ATOM 662 N N . GLU A 1 83 ? -7.294 11.612 8.418 1.00 98.12 83 GLU A N 1
ATOM 663 C CA . GLU A 1 83 ? -6.062 11.194 7.740 1.00 98.12 83 GLU A CA 1
ATOM 664 C C . GLU A 1 83 ? -6.310 10.082 6.721 1.00 98.12 83 GLU A C 1
ATOM 666 O O . GLU A 1 83 ? -5.917 10.199 5.559 1.00 98.12 83 GLU A O 1
ATOM 671 N N . ILE A 1 84 ? -7.050 9.030 7.094 1.00 97.88 84 ILE A N 1
ATOM 672 C CA . ILE A 1 84 ? -7.367 7.960 6.137 1.00 97.88 84 ILE A CA 1
ATOM 673 C C . ILE A 1 84 ? -8.277 8.457 5.007 1.00 97.88 84 ILE A C 1
ATOM 675 O O . ILE A 1 84 ? -8.098 8.060 3.855 1.00 97.88 84 ILE A O 1
ATOM 679 N N . LYS A 1 85 ? -9.223 9.364 5.289 1.00 98.31 85 LYS A N 1
ATOM 680 C CA . LYS A 1 85 ? -10.081 9.943 4.248 1.00 98.31 85 LYS A CA 1
ATOM 681 C C . LYS A 1 85 ? -9.260 10.783 3.270 1.00 98.31 85 LYS A C 1
ATOM 683 O O . LYS A 1 85 ? -9.478 10.679 2.060 1.00 98.31 85 LYS A O 1
ATOM 688 N N . ALA A 1 86 ? -8.334 11.599 3.773 1.00 98.12 86 ALA A N 1
ATOM 689 C CA . ALA A 1 86 ? -7.435 12.399 2.948 1.00 98.12 86 ALA A CA 1
ATOM 690 C C . ALA A 1 86 ? -6.557 11.500 2.065 1.00 98.12 86 ALA A C 1
ATOM 692 O O . ALA A 1 86 ? -6.513 11.693 0.848 1.00 98.12 86 ALA A O 1
ATOM 693 N N . LEU A 1 87 ? -5.960 10.457 2.649 1.00 97.88 87 LEU A N 1
ATOM 694 C CA . LEU A 1 87 ? -5.168 9.459 1.933 1.00 97.88 87 LEU A CA 1
ATOM 695 C C . LEU A 1 87 ? -5.968 8.779 0.813 1.00 97.88 87 LEU A C 1
ATOM 697 O O . LEU A 1 87 ? -5.528 8.756 -0.335 1.00 97.88 87 LEU A O 1
ATOM 701 N N . VAL A 1 88 ? -7.164 8.264 1.107 1.00 97.94 88 VAL A N 1
ATOM 702 C CA . VAL A 1 88 ? -8.015 7.599 0.104 1.00 97.94 88 VAL A CA 1
ATOM 703 C C . VAL A 1 88 ? -8.405 8.566 -1.009 1.00 97.94 88 VAL A C 1
ATOM 705 O O . VAL A 1 88 ? -8.328 8.211 -2.184 1.00 97.94 88 VAL A O 1
ATOM 708 N N . SER A 1 89 ? -8.745 9.809 -0.664 1.00 97.56 89 SER A N 1
ATOM 709 C CA . SER A 1 89 ? -9.061 10.848 -1.652 1.00 97.56 89 SER A CA 1
ATOM 710 C C . SER A 1 89 ? -7.866 11.119 -2.575 1.00 97.56 89 SER A C 1
ATOM 712 O O . SER A 1 89 ? -8.030 11.264 -3.787 1.00 97.56 89 SER A O 1
ATOM 714 N N . GLN A 1 90 ? -6.649 11.124 -2.024 1.00 96.00 90 GLN A N 1
ATOM 715 C CA . GLN A 1 90 ? -5.415 11.286 -2.788 1.00 96.00 90 GLN A CA 1
ATOM 716 C C . GLN A 1 90 ? -5.121 10.078 -3.694 1.00 96.00 90 GLN A C 1
ATOM 718 O O . GLN A 1 90 ? -4.663 10.250 -4.820 1.00 96.00 90 GLN A O 1
ATOM 723 N N . LEU A 1 91 ? -5.395 8.851 -3.247 1.00 95.75 91 LEU A N 1
ATOM 724 C CA . LEU A 1 91 ? -5.236 7.646 -4.072 1.00 95.75 91 LEU A CA 1
ATOM 725 C C . LEU A 1 91 ? -6.251 7.600 -5.221 1.00 95.75 91 LEU A C 1
ATOM 727 O O . LEU A 1 91 ? -5.911 7.229 -6.347 1.00 95.75 91 LEU A O 1
ATOM 731 N N . GLN A 1 92 ? -7.490 8.012 -4.955 1.00 94.81 92 GLN A N 1
ATOM 732 C CA . GLN A 1 92 ? -8.543 8.095 -5.962 1.00 94.81 92 GLN A CA 1
ATOM 733 C C . GLN A 1 92 ? -8.224 9.153 -7.024 1.00 94.81 92 GLN A C 1
ATOM 735 O O . GLN A 1 92 ? -8.337 8.862 -8.214 1.00 94.81 92 GLN A O 1
ATOM 740 N N . SER A 1 93 ? -7.753 10.341 -6.625 1.00 94.31 93 SER A N 1
ATOM 741 C CA . SER A 1 93 ? -7.368 11.401 -7.572 1.00 94.31 93 SER A CA 1
ATOM 742 C C . SER A 1 93 ? -6.160 11.027 -8.438 1.00 94.31 93 SER A C 1
ATOM 744 O O . SER A 1 93 ? -6.027 11.502 -9.565 1.00 94.31 93 SER A O 1
ATOM 746 N N . ARG A 1 94 ? -5.312 10.121 -7.943 1.00 93.19 94 ARG A N 1
ATOM 747 C CA . ARG A 1 94 ? -4.175 9.539 -8.663 1.00 93.19 94 ARG A CA 1
ATOM 748 C C . ARG A 1 94 ? -4.551 8.412 -9.632 1.00 93.19 94 ARG A C 1
ATOM 750 O O . ARG A 1 94 ? -3.659 7.844 -10.252 1.00 93.19 94 ARG A O 1
ATOM 757 N N . ASP A 1 95 ? -5.834 8.087 -9.811 1.00 92.12 95 ASP A N 1
ATOM 758 C CA . ASP A 1 95 ? -6.295 7.068 -10.770 1.00 92.12 95 ASP A CA 1
ATOM 759 C C . ASP A 1 95 ? -5.781 5.632 -10.457 1.00 92.12 95 ASP A C 1
ATOM 761 O O . ASP A 1 95 ? -5.678 4.786 -11.352 1.00 92.12 95 ASP A O 1
ATOM 765 N N . VAL A 1 96 ? -5.507 5.297 -9.186 1.00 94.25 96 VAL A N 1
ATOM 766 C CA . VAL A 1 96 ? -4.974 3.972 -8.774 1.00 94.25 96 VAL A CA 1
ATOM 767 C C . VAL A 1 96 ? -5.828 2.807 -9.303 1.00 94.25 96 VAL A C 1
ATOM 769 O O . VAL A 1 96 ? -5.307 1.849 -9.882 1.00 94.25 96 VAL A O 1
ATOM 772 N N . LYS A 1 97 ? -7.159 2.919 -9.209 1.00 92.25 97 LYS A N 1
ATOM 773 C CA . LYS A 1 97 ? -8.114 1.919 -9.725 1.00 92.25 97 LYS A CA 1
ATOM 774 C C . LYS A 1 97 ? -8.007 1.727 -11.240 1.00 92.25 97 LYS A C 1
ATOM 776 O O . LYS A 1 97 ? -8.118 0.611 -11.750 1.00 92.25 97 LYS A O 1
ATOM 781 N N . LYS A 1 98 ? -7.777 2.814 -11.978 1.00 90.56 98 LYS A N 1
ATOM 782 C CA . LYS A 1 98 ? -7.632 2.784 -13.435 1.00 90.56 98 LYS A CA 1
ATOM 783 C C . LYS A 1 98 ? -6.353 2.066 -13.841 1.00 90.56 98 LYS A C 1
ATOM 785 O O . LYS A 1 98 ? -6.404 1.245 -14.752 1.00 90.56 98 LYS A O 1
ATOM 790 N N . PHE A 1 99 ? -5.242 2.325 -13.150 1.00 91.25 99 PHE A N 1
ATOM 791 C CA . PHE A 1 99 ? -3.998 1.590 -13.377 1.00 91.25 99 PHE A CA 1
ATOM 792 C C . PHE A 1 99 ? -4.175 0.102 -13.087 1.00 91.25 99 PHE A C 1
ATOM 794 O O . PHE A 1 99 ? -3.849 -0.725 -13.937 1.00 91.25 99 PHE A O 1
ATOM 801 N N . ARG A 1 100 ? -4.760 -0.246 -11.931 1.00 92.38 100 ARG A N 1
ATOM 802 C CA . ARG A 1 100 ? -5.049 -1.641 -11.574 1.00 92.38 100 ARG A CA 1
ATOM 803 C C . ARG A 1 100 ? -5.813 -2.351 -12.690 1.00 92.38 100 ARG A C 1
ATOM 805 O O . 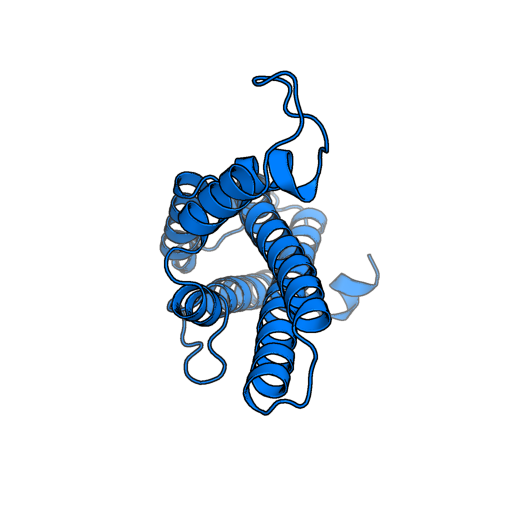ARG A 1 100 ? -5.425 -3.437 -13.103 1.00 92.38 100 ARG A O 1
ATOM 812 N N . ASN A 1 101 ? -6.866 -1.731 -13.216 1.00 90.19 101 ASN A N 1
ATOM 813 C CA . ASN A 1 101 ? -7.678 -2.340 -14.269 1.00 90.19 101 ASN A CA 1
ATOM 814 C C . ASN A 1 101 ? -6.941 -2.449 -15.607 1.00 90.19 101 ASN A C 1
ATOM 816 O O . ASN A 1 101 ? -7.009 -3.490 -16.250 1.00 90.19 101 ASN A O 1
ATOM 820 N N . ALA A 1 102 ? -6.272 -1.381 -16.037 1.00 87.00 102 ALA A N 1
ATOM 821 C CA . ALA A 1 102 ? -5.750 -1.280 -17.397 1.00 87.00 102 ALA A CA 1
ATOM 822 C C . ALA A 1 102 ? -4.342 -1.870 -17.578 1.00 87.00 102 ALA A C 1
ATOM 824 O O . ALA A 1 102 ? -3.959 -2.164 -18.704 1.00 87.00 102 ALA A O 1
ATOM 825 N N . VAL A 1 103 ? -3.568 -2.000 -16.496 1.00 87.00 103 VAL A N 1
ATOM 826 C CA . VAL A 1 103 ? -2.166 -2.450 -16.543 1.00 87.00 103 VAL A CA 1
ATOM 827 C C . VAL A 1 103 ? -1.963 -3.770 -15.804 1.00 87.00 103 VAL A C 1
ATOM 829 O O . VAL A 1 103 ? -1.200 -4.611 -16.271 1.00 87.00 103 VAL A O 1
ATOM 832 N N . VAL A 1 104 ? -2.628 -3.965 -14.660 1.00 86.75 104 VAL A N 1
ATOM 833 C CA . VAL A 1 104 ? -2.412 -5.154 -13.815 1.00 86.75 104 VAL A CA 1
ATOM 834 C C . VAL A 1 104 ? -3.404 -6.273 -14.141 1.00 86.75 104 VAL A C 1
ATOM 836 O O . VAL A 1 104 ? -3.004 -7.425 -14.258 1.00 86.75 104 VAL A O 1
ATOM 839 N N . ALA A 1 105 ? -4.693 -5.953 -14.290 1.00 86.00 105 ALA A N 1
ATOM 840 C CA . ALA A 1 105 ? -5.756 -6.959 -14.360 1.00 86.00 105 ALA A CA 1
ATOM 841 C C . ALA A 1 105 ? -6.149 -7.380 -15.785 1.00 86.00 105 ALA A C 1
ATOM 843 O O . ALA A 1 105 ? -6.598 -8.508 -15.991 1.00 86.00 105 ALA A O 1
ATOM 844 N N . HIS A 1 106 ? -6.037 -6.487 -16.770 1.00 87.69 106 HIS A N 1
ATOM 845 C CA . HIS A 1 106 ? -6.526 -6.746 -18.123 1.00 87.69 106 HIS A CA 1
ATOM 846 C C . HIS A 1 106 ? -5.472 -6.439 -19.177 1.00 87.69 106 HIS A C 1
ATOM 848 O O . HIS A 1 106 ? -4.854 -5.381 -19.170 1.00 87.69 106 HIS A O 1
ATOM 854 N N . VAL A 1 107 ? -5.333 -7.354 -20.138 1.00 85.94 107 VAL A N 1
ATOM 855 C CA . VAL A 1 107 ? -4.461 -7.169 -21.307 1.00 85.94 107 VAL A CA 1
ATOM 856 C C . VAL A 1 107 ? -5.081 -6.195 -22.319 1.00 85.94 107 VAL A C 1
ATOM 858 O O . VAL A 1 107 ? -4.362 -5.494 -23.023 1.00 85.94 107 VAL A O 1
ATOM 861 N N . TRP A 1 108 ? -6.416 -6.130 -22.398 1.00 90.00 108 TRP A N 1
ATOM 862 C CA . TRP A 1 108 ? -7.139 -5.374 -23.423 1.00 90.00 108 TRP A CA 1
ATOM 863 C C . TRP A 1 108 ? -7.887 -4.168 -22.846 1.00 90.00 108 TRP A C 1
ATOM 865 O O . TRP A 1 108 ? -8.802 -4.321 -22.032 1.00 90.00 108 TRP A O 1
ATOM 875 N N . ASP A 1 109 ? -7.556 -2.963 -23.315 1.00 87.56 109 ASP A N 1
ATOM 876 C CA . ASP A 1 109 ? -8.301 -1.747 -22.992 1.00 87.56 109 ASP A CA 1
ATOM 877 C C . ASP A 1 109 ? -9.545 -1.663 -23.890 1.00 87.56 109 ASP A C 1
ATOM 879 O O . ASP A 1 109 ? -9.461 -1.471 -25.106 1.00 87.56 109 ASP A O 1
ATOM 883 N N . LYS A 1 110 ? -10.730 -1.794 -23.280 1.00 86.56 110 LYS A N 1
ATOM 884 C CA . LYS A 1 110 ? -12.016 -1.753 -23.997 1.00 86.56 110 LYS A CA 1
ATOM 885 C C . LYS A 1 110 ? -12.298 -0.401 -24.660 1.00 86.56 110 LYS A C 1
ATOM 887 O O . LYS A 1 110 ? -12.919 -0.384 -25.717 1.00 86.56 110 LYS A O 1
ATOM 892 N N . LYS A 1 111 ? -11.857 0.717 -24.068 1.00 86.12 111 LYS A N 1
ATOM 893 C CA . LYS A 1 111 ? -12.074 2.061 -24.632 1.00 86.12 111 LYS A CA 1
ATOM 894 C C . LYS A 1 111 ? -11.198 2.292 -25.860 1.00 86.12 111 LYS A C 1
ATOM 896 O O . LYS A 1 111 ? -11.667 2.859 -26.837 1.00 86.12 111 LYS A O 1
ATOM 901 N N . ARG A 1 112 ? -9.942 1.845 -25.819 1.00 87.00 112 ARG A N 1
ATOM 902 C CA . ARG A 1 112 ? -8.975 1.991 -26.920 1.00 87.00 112 ARG A CA 1
ATOM 903 C C . ARG A 1 112 ? -9.058 0.877 -27.958 1.00 87.00 112 ARG A C 1
ATOM 905 O O . ARG A 1 112 ? -8.499 1.032 -29.037 1.00 87.00 112 ARG A O 1
ATOM 912 N N . ARG A 1 113 ? -9.719 -0.238 -27.630 1.00 91.50 113 ARG A N 1
ATOM 913 C CA . ARG A 1 113 ? -9.789 -1.458 -28.451 1.00 91.50 113 ARG A CA 1
ATOM 914 C C . ARG A 1 113 ? -8.401 -1.983 -28.839 1.00 91.50 113 ARG A C 1
ATOM 916 O O . ARG A 1 113 ? -8.189 -2.390 -29.976 1.00 91.50 113 ARG A O 1
ATOM 923 N N . ARG A 1 114 ? -7.463 -1.945 -27.890 1.00 93.12 114 ARG A N 1
ATOM 924 C CA . ARG A 1 114 ? -6.116 -2.528 -27.995 1.00 93.12 114 ARG A CA 1
ATOM 925 C C . ARG A 1 114 ? -5.484 -2.673 -26.612 1.00 93.12 114 ARG A C 1
ATOM 927 O O . ARG A 1 114 ? -5.990 -2.111 -25.642 1.00 93.12 114 ARG A O 1
ATOM 934 N N . ALA A 1 115 ? -4.361 -3.376 -26.522 1.00 90.88 115 ALA A N 1
ATOM 935 C CA . ALA A 1 115 ? -3.504 -3.313 -25.340 1.00 90.88 115 ALA A CA 1
ATOM 936 C C . ALA A 1 115 ? -2.900 -1.908 -25.163 1.00 90.88 115 ALA A C 1
ATOM 938 O O . ALA A 1 115 ? -2.730 -1.160 -26.137 1.00 90.88 115 ALA A O 1
ATOM 939 N N . LEU A 1 116 ? -2.570 -1.551 -23.921 1.00 89.88 116 LEU A N 1
ATOM 940 C CA . LEU A 1 116 ? -1.785 -0.350 -23.644 1.00 89.88 116 LEU A CA 1
ATOM 941 C C . LEU A 1 116 ? -0.350 -0.522 -24.140 1.00 89.88 116 LEU A C 1
ATOM 943 O O . LEU A 1 116 ? 0.236 -1.598 -24.027 1.00 89.88 116 LEU A O 1
ATOM 947 N N . THR A 1 117 ? 0.233 0.557 -24.653 1.00 90.88 117 THR A N 1
ATOM 948 C CA . THR A 1 117 ? 1.672 0.592 -24.923 1.00 90.88 117 THR A CA 1
ATOM 949 C C . THR A 1 117 ? 2.451 0.757 -23.616 1.00 90.88 117 THR A C 1
ATOM 951 O O . THR A 1 117 ? 1.915 1.211 -22.601 1.00 90.88 117 THR A O 1
ATOM 954 N N . GLN A 1 118 ? 3.749 0.444 -23.637 1.00 86.19 118 GLN A N 1
ATOM 955 C CA . GLN A 1 118 ? 4.623 0.671 -22.483 1.00 86.19 118 GLN A CA 1
ATOM 956 C C . GLN A 1 118 ? 4.636 2.147 -22.057 1.00 86.19 118 GLN A C 1
ATOM 958 O O . GLN A 1 118 ? 4.576 2.439 -20.866 1.00 86.19 118 GLN A O 1
ATOM 963 N N . PHE A 1 119 ? 4.649 3.076 -23.019 1.00 88.69 119 PHE A N 1
ATOM 964 C CA . PHE A 1 119 ? 4.593 4.512 -22.744 1.00 88.69 119 PHE A CA 1
ATOM 965 C C . PHE A 1 119 ? 3.307 4.908 -22.004 1.00 88.69 119 PHE A C 1
ATOM 967 O O . PHE A 1 119 ? 3.360 5.646 -21.023 1.00 88.69 119 PHE A O 1
ATOM 974 N N . GLU A 1 120 ? 2.152 4.380 -22.418 1.00 90.94 120 GLU A N 1
ATOM 975 C CA . GLU A 1 120 ? 0.875 4.648 -21.746 1.00 90.94 120 GLU A CA 1
ATOM 976 C C . GLU A 1 120 ? 0.838 4.069 -20.326 1.00 90.94 120 GLU A C 1
ATOM 978 O O . GLU A 1 120 ? 0.356 4.733 -19.407 1.00 90.94 120 GLU A O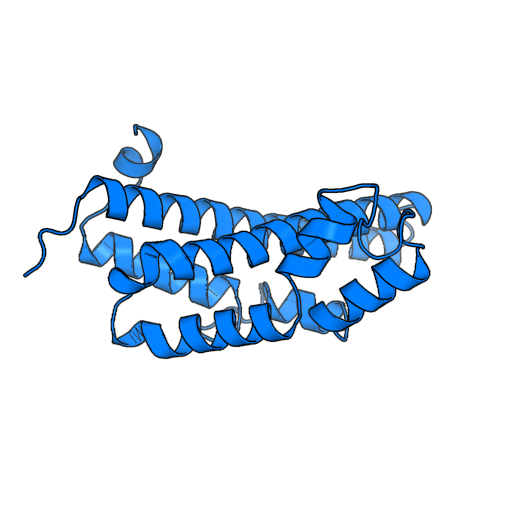 1
ATOM 983 N N . ALA A 1 121 ? 1.366 2.857 -20.131 1.00 88.38 121 ALA A N 1
ATOM 984 C CA . ALA A 1 121 ? 1.454 2.238 -18.811 1.00 88.38 121 ALA A CA 1
ATOM 985 C C . ALA A 1 121 ? 2.365 3.043 -17.867 1.00 88.38 121 ALA A C 1
ATOM 987 O O . ALA A 1 121 ? 1.978 3.327 -16.734 1.00 88.38 121 ALA A O 1
ATOM 988 N N . VAL A 1 122 ? 3.535 3.482 -18.346 1.00 87.62 122 VAL A N 1
ATOM 989 C CA . VAL A 1 122 ? 4.460 4.339 -17.582 1.00 87.62 122 VAL A CA 1
ATOM 990 C C . VAL A 1 122 ? 3.828 5.695 -17.272 1.00 87.62 122 VAL A C 1
ATOM 992 O O . VAL A 1 122 ? 3.930 6.172 -16.146 1.00 87.62 122 VAL A O 1
ATOM 995 N N . ALA A 1 123 ? 3.111 6.302 -18.219 1.00 89.56 123 ALA A N 1
ATOM 996 C CA . ALA A 1 123 ? 2.419 7.565 -17.982 1.00 89.56 123 ALA A CA 1
ATOM 997 C C . ALA A 1 123 ? 1.338 7.445 -16.894 1.00 89.56 123 ALA A C 1
ATOM 999 O O . ALA A 1 123 ? 1.178 8.360 -16.087 1.00 89.56 123 ALA A O 1
ATOM 1000 N N . LEU A 1 124 ? 0.606 6.325 -16.841 1.00 89.44 124 LEU A N 1
ATOM 1001 C CA . LEU A 1 124 ? -0.339 6.061 -15.752 1.00 89.44 124 LEU A CA 1
ATOM 1002 C C . LEU A 1 124 ? 0.384 5.845 -14.417 1.00 89.44 124 LEU A C 1
ATOM 1004 O O . LEU A 1 124 ? -0.069 6.377 -13.407 1.00 89.44 124 LEU A O 1
ATOM 1008 N N . LEU A 1 125 ? 1.509 5.121 -14.408 1.00 89.75 125 LEU A N 1
ATOM 1009 C CA . LEU A 1 125 ? 2.306 4.933 -13.193 1.00 89.75 125 LEU A CA 1
ATOM 1010 C C . LEU A 1 125 ? 2.812 6.273 -12.652 1.00 89.75 125 LEU A C 1
ATOM 1012 O O . LEU A 1 125 ? 2.633 6.557 -11.474 1.00 89.75 125 LEU A O 1
ATOM 1016 N N . ASN A 1 126 ? 3.354 7.128 -13.520 1.00 89.75 126 ASN A N 1
ATOM 1017 C CA . ASN A 1 126 ? 3.887 8.435 -13.141 1.00 89.75 126 ASN A CA 1
ATOM 1018 C C . ASN A 1 126 ? 2.818 9.366 -12.554 1.00 89.75 126 ASN A C 1
ATOM 1020 O O . ASN A 1 126 ? 3.140 10.204 -11.719 1.00 89.75 126 ASN A O 1
ATOM 1024 N N . ARG A 1 127 ? 1.540 9.217 -12.932 1.00 89.81 127 ARG A N 1
ATOM 1025 C CA . ARG A 1 127 ? 0.435 9.947 -12.278 1.00 89.81 127 ARG A CA 1
ATOM 1026 C C . ARG A 1 127 ? 0.203 9.491 -10.841 1.00 89.81 127 ARG A C 1
ATOM 1028 O O . ARG A 1 127 ? -0.215 10.295 -10.014 1.00 89.81 127 ARG A O 1
ATOM 1035 N N . ILE A 1 128 ? 0.474 8.221 -10.548 1.00 90.94 128 ILE A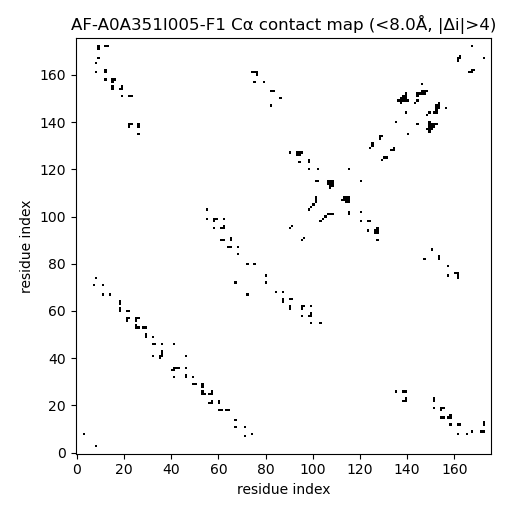 N 1
ATOM 1036 C CA . ILE A 1 128 ? 0.315 7.651 -9.211 1.00 90.94 128 ILE A CA 1
ATOM 1037 C C . ILE A 1 128 ? 1.525 7.961 -8.340 1.00 90.94 128 ILE A C 1
ATOM 1039 O O . ILE A 1 128 ? 1.370 8.411 -7.201 1.00 90.94 128 ILE A O 1
ATOM 1043 N N . SER A 1 129 ? 2.723 7.711 -8.860 1.00 89.12 129 SER A N 1
ATOM 1044 C CA . SER A 1 129 ? 3.953 7.835 -8.090 1.00 89.12 129 SER A CA 1
ATOM 1045 C C . SER A 1 129 ? 4.513 9.251 -8.075 1.00 89.12 129 SER A C 1
ATOM 1047 O O . SER A 1 129 ? 5.171 9.636 -7.115 1.00 89.12 129 SER A O 1
ATOM 1049 N N . GLY A 1 130 ? 4.305 10.043 -9.129 1.00 87.31 130 GLY A N 1
ATOM 1050 C CA . GLY A 1 130 ? 5.181 11.183 -9.382 1.00 87.31 130 GLY A CA 1
ATOM 1051 C C . GLY A 1 130 ? 6.628 10.688 -9.436 1.00 87.31 130 GLY A C 1
ATOM 1052 O O . GLY A 1 130 ? 6.950 9.805 -10.233 1.00 87.31 130 GLY A O 1
ATOM 1053 N N . HIS A 1 131 ? 7.477 11.187 -8.535 1.00 85.06 131 HIS A N 1
ATOM 1054 C CA . HIS A 1 131 ? 8.855 10.723 -8.392 1.00 85.06 131 HIS A CA 1
ATOM 1055 C C . HIS A 1 131 ? 8.935 9.366 -7.647 1.00 85.06 131 HIS A C 1
ATOM 1057 O O . HIS A 1 131 ? 8.550 9.301 -6.476 1.00 85.06 131 HIS A O 1
ATOM 1063 N N . PRO A 1 132 ? 9.471 8.287 -8.261 1.00 82.94 132 PRO A N 1
ATOM 1064 C CA . PRO A 1 132 ? 9.427 6.933 -7.693 1.00 82.94 132 PRO A CA 1
ATOM 1065 C C . PRO A 1 132 ? 10.030 6.794 -6.289 1.00 82.94 132 PRO A C 1
ATOM 1067 O O . PRO A 1 132 ? 9.422 6.168 -5.426 1.00 82.94 132 PRO A O 1
ATOM 1070 N N . GLY A 1 133 ? 11.190 7.406 -6.026 1.00 86.38 133 GLY A N 1
ATOM 1071 C CA . GLY A 1 133 ? 11.831 7.317 -4.706 1.00 86.38 133 GLY A CA 1
ATOM 1072 C C . GLY A 1 133 ? 11.011 7.997 -3.607 1.00 86.38 133 GLY A C 1
ATOM 1073 O O . GLY A 1 133 ? 10.832 7.451 -2.522 1.00 86.38 133 GLY A O 1
ATOM 1074 N N . SER A 1 134 ? 10.436 9.159 -3.916 1.00 90.81 134 SER A N 1
ATOM 1075 C CA . SER A 1 134 ? 9.578 9.901 -2.985 1.00 90.81 134 SER A CA 1
ATOM 1076 C C . SER A 1 134 ? 8.269 9.157 -2.728 1.00 90.81 134 SER A C 1
ATOM 1078 O O . SER A 1 134 ? 7.768 9.159 -1.610 1.00 90.81 134 SER A O 1
ATOM 1080 N N . PHE A 1 135 ? 7.740 8.479 -3.749 1.00 92.69 135 PHE A N 1
ATOM 1081 C CA . PHE A 1 135 ? 6.567 7.625 -3.616 1.00 92.69 135 PHE A CA 1
ATOM 1082 C C . PHE A 1 135 ? 6.815 6.433 -2.696 1.00 92.69 135 PHE A C 1
ATOM 1084 O O . PHE A 1 135 ? 6.005 6.186 -1.810 1.00 92.69 135 PHE A O 1
ATOM 1091 N N . LEU A 1 136 ? 7.930 5.717 -2.872 1.00 93.31 136 LEU A N 1
ATOM 1092 C CA . LEU A 1 136 ? 8.267 4.573 -2.021 1.00 93.31 136 LEU A CA 1
ATOM 1093 C C . LEU A 1 136 ? 8.441 4.992 -0.558 1.00 93.31 136 LEU A C 1
ATOM 1095 O O . LEU A 1 136 ? 7.878 4.340 0.313 1.00 93.31 136 LEU A O 1
ATOM 1099 N N . LEU A 1 137 ? 9.121 6.115 -0.299 1.00 94.69 137 LEU A N 1
ATOM 1100 C CA . LEU A 1 137 ? 9.255 6.665 1.055 1.00 94.69 137 LEU A CA 1
ATOM 1101 C C . LEU A 1 137 ? 7.910 7.105 1.646 1.00 94.69 137 LEU A C 1
ATOM 1103 O O . LEU A 1 137 ? 7.658 6.900 2.828 1.00 94.69 137 LEU A O 1
ATOM 1107 N N . TRP A 1 138 ? 7.025 7.684 0.834 1.00 96.19 138 TRP A N 1
ATOM 1108 C CA . TRP A 1 138 ? 5.673 8.028 1.276 1.00 96.19 138 TRP A CA 1
ATOM 1109 C C . TRP A 1 138 ? 4.833 6.787 1.613 1.00 96.19 138 TRP A C 1
ATOM 1111 O O . TRP A 1 138 ? 4.012 6.821 2.529 1.00 96.19 138 TRP A O 1
ATOM 1121 N N . LEU A 1 139 ? 5.038 5.674 0.905 1.00 97.12 139 LEU A N 1
ATOM 1122 C CA . LEU A 1 139 ? 4.390 4.409 1.242 1.00 97.12 139 LEU A CA 1
ATOM 1123 C C . LEU A 1 139 ? 4.930 3.847 2.556 1.00 97.12 139 LEU A C 1
ATOM 1125 O O . LEU A 1 139 ? 4.148 3.555 3.459 1.00 97.12 139 LEU A O 1
ATOM 1129 N N . ASN A 1 140 ? 6.251 3.717 2.652 1.00 97.56 140 ASN A N 1
ATOM 1130 C CA . ASN A 1 140 ? 6.956 3.158 3.793 1.00 97.56 140 ASN A CA 1
ATOM 1131 C C . ASN A 1 140 ? 8.332 3.821 3.923 1.00 97.56 140 ASN A C 1
ATOM 1133 O O . ASN A 1 140 ? 9.182 3.675 3.043 1.00 97.56 140 ASN A O 1
ATOM 1137 N N . ASN A 1 141 ? 8.573 4.495 5.043 1.00 95.06 141 ASN A N 1
ATOM 1138 C CA . ASN A 1 141 ? 9.875 5.051 5.376 1.00 95.06 141 ASN A CA 1
ATOM 1139 C C . ASN A 1 141 ? 10.396 4.407 6.666 1.00 95.06 141 ASN A C 1
ATOM 1141 O O . ASN A 1 141 ? 10.094 4.901 7.754 1.00 95.06 141 ASN A O 1
ATOM 1145 N N . PRO A 1 142 ? 11.240 3.363 6.573 1.00 87.69 142 PRO A N 1
ATOM 1146 C CA . PRO A 1 142 ? 11.791 2.688 7.747 1.00 87.69 142 PRO A CA 1
ATOM 1147 C C . PRO A 1 142 ? 12.554 3.608 8.713 1.00 87.69 142 PRO A C 1
ATOM 1149 O O . PRO A 1 142 ? 12.772 3.235 9.860 1.00 87.69 142 PRO A O 1
ATOM 1152 N N . LYS A 1 143 ? 12.972 4.801 8.263 1.00 91.19 143 LYS A N 1
ATOM 1153 C CA . LYS A 1 143 ? 13.672 5.792 9.092 1.00 91.19 143 LYS A CA 1
ATOM 1154 C C . LYS A 1 143 ? 12.736 6.792 9.783 1.00 91.19 143 LYS A C 1
ATOM 1156 O O . LYS A 1 143 ? 13.165 7.426 10.737 1.00 91.19 143 LYS A O 1
ATOM 1161 N N . ASP A 1 144 ? 11.505 6.972 9.295 1.00 92.56 144 ASP A N 1
ATOM 1162 C CA . ASP A 1 144 ? 10.550 7.973 9.803 1.00 92.56 144 ASP A CA 1
ATOM 1163 C C . ASP A 1 144 ? 9.098 7.609 9.428 1.00 92.56 144 ASP A C 1
ATOM 1165 O O . ASP A 1 144 ? 8.445 8.288 8.635 1.00 92.56 144 ASP A O 1
ATOM 1169 N N . ASN A 1 145 ? 8.590 6.514 10.001 1.00 92.00 145 ASN A N 1
ATOM 1170 C CA . ASN A 1 145 ? 7.194 6.068 9.866 1.00 92.00 145 ASN A CA 1
ATOM 1171 C C . ASN A 1 145 ? 6.282 6.659 10.961 1.00 92.00 145 ASN A C 1
ATOM 1173 O O . ASN A 1 145 ? 5.356 6.005 11.435 1.00 92.00 145 ASN A O 1
ATOM 1177 N N . ALA A 1 146 ? 6.534 7.895 11.399 1.00 94.50 146 ALA A N 1
ATOM 1178 C CA . ALA A 1 146 ? 5.663 8.542 12.375 1.00 94.50 146 ALA A CA 1
ATOM 1179 C C . ALA A 1 146 ? 4.271 8.797 11.772 1.00 94.50 146 ALA A C 1
ATOM 1181 O O . ALA A 1 146 ? 4.165 9.341 10.673 1.00 94.50 146 ALA A O 1
ATOM 1182 N N . TYR A 1 147 ? 3.202 8.457 12.493 1.00 96.25 147 TYR A N 1
ATOM 1183 C CA . TYR A 1 147 ? 1.842 8.802 12.075 1.00 96.25 147 TYR A CA 1
ATOM 1184 C C . TYR A 1 147 ? 1.666 10.332 11.987 1.00 96.25 147 TYR A C 1
ATOM 1186 O O . TYR A 1 147 ? 2.118 11.031 12.900 1.00 96.25 147 TYR A O 1
ATOM 1194 N N . PRO A 1 148 ? 0.992 10.880 10.953 1.00 96.25 148 PRO A N 1
ATOM 1195 C CA . PRO A 1 148 ? 0.396 10.225 9.776 1.00 96.25 148 PRO A CA 1
ATOM 1196 C C . PRO A 1 148 ? 1.252 10.366 8.494 1.00 96.25 148 PRO A C 1
ATOM 1198 O O . PRO A 1 148 ? 0.721 10.545 7.400 1.00 96.25 148 PRO A O 1
ATOM 1201 N N . LYS A 1 149 ? 2.587 10.357 8.593 1.00 95.69 149 LYS A N 1
ATOM 1202 C CA . LYS A 1 149 ? 3.486 10.721 7.479 1.00 95.69 149 LYS A CA 1
ATOM 1203 C C . LYS A 1 149 ? 3.496 9.718 6.324 1.00 95.69 149 LYS A C 1
ATOM 1205 O O . LYS A 1 149 ? 3.748 10.117 5.186 1.00 95.69 149 LYS A O 1
ATOM 1210 N N . THR A 1 150 ? 3.269 8.435 6.605 1.00 98.00 150 THR A N 1
ATOM 1211 C CA . THR A 1 150 ? 3.346 7.363 5.600 1.00 98.00 150 THR A CA 1
ATOM 1212 C C . THR A 1 150 ? 2.075 6.533 5.533 1.00 98.00 150 THR A C 1
ATOM 1214 O O . THR A 1 150 ? 1.335 6.416 6.514 1.00 98.00 150 THR A O 1
ATOM 1217 N N . VAL A 1 151 ? 1.833 5.905 4.381 1.00 98.00 151 VAL A N 1
ATOM 1218 C CA . VAL A 1 151 ? 0.689 4.997 4.192 1.00 98.00 151 VAL A CA 1
ATOM 1219 C C . VAL A 1 151 ? 0.740 3.846 5.198 1.00 98.00 151 VAL A C 1
ATOM 1221 O O . VAL A 1 151 ? -0.277 3.551 5.825 1.00 98.00 151 VAL A O 1
ATOM 1224 N N . VAL A 1 152 ? 1.920 3.253 5.410 1.00 98.19 152 VAL A N 1
ATOM 1225 C CA . VAL A 1 152 ? 2.132 2.215 6.432 1.00 98.19 152 VAL A CA 1
ATOM 1226 C C . VAL A 1 152 ? 1.753 2.721 7.824 1.00 98.19 152 VAL A C 1
ATOM 1228 O O . VAL A 1 152 ? 0.981 2.046 8.498 1.00 98.19 152 VAL A O 1
ATOM 1231 N N . SER A 1 153 ? 2.193 3.920 8.228 1.00 98.31 153 SER A N 1
ATOM 1232 C CA . SER A 1 153 ? 1.879 4.466 9.560 1.00 98.31 153 SER A CA 1
ATOM 1233 C C . SER A 1 153 ? 0.375 4.673 9.788 1.00 98.31 153 SER A C 1
ATOM 1235 O O . SER A 1 153 ? -0.131 4.426 10.882 1.00 98.31 153 SER A O 1
ATOM 1237 N N . ILE A 1 154 ? -0.365 5.084 8.750 1.00 98.56 154 ILE A N 1
ATOM 1238 C CA . ILE A 1 154 ? -1.821 5.278 8.812 1.00 98.56 154 ILE A CA 1
ATOM 1239 C C . ILE A 1 154 ? -2.536 3.927 8.930 1.00 98.56 154 ILE A C 1
ATOM 1241 O O . ILE A 1 154 ? -3.427 3.775 9.767 1.00 98.56 154 ILE A O 1
ATOM 1245 N N . VAL A 1 155 ? -2.142 2.942 8.114 1.00 98.44 155 VAL A N 1
ATOM 1246 C CA . VAL A 1 155 ? -2.723 1.588 8.130 1.00 98.44 155 VAL A CA 1
ATOM 1247 C C . VAL A 1 155 ? -2.449 0.890 9.462 1.00 98.44 155 VAL A C 1
ATOM 1249 O O . VAL A 1 155 ? -3.372 0.333 10.053 1.00 98.44 155 VAL A O 1
ATOM 1252 N N . GLU A 1 156 ? -1.217 0.967 9.960 1.00 98.06 156 GLU A N 1
ATOM 1253 C CA . GLU A 1 156 ? -0.804 0.415 11.252 1.00 98.06 156 GLU A CA 1
ATOM 1254 C C . GLU A 1 156 ? -1.586 1.025 12.414 1.00 98.06 156 GLU A C 1
ATOM 1256 O O . GLU A 1 156 ? -2.213 0.304 13.190 1.00 98.06 156 GLU A O 1
ATOM 1261 N N . THR A 1 157 ? -1.624 2.358 12.489 1.00 98.31 157 THR A N 1
ATOM 1262 C CA . THR A 1 157 ? -2.329 3.062 13.567 1.00 98.31 157 THR A CA 1
ATOM 1263 C C . THR A 1 157 ? -3.812 2.695 13.577 1.00 98.31 157 THR A C 1
ATOM 1265 O O . THR A 1 157 ? -4.390 2.450 14.637 1.00 98.31 157 THR A O 1
ATOM 1268 N N . LEU A 1 158 ? -4.439 2.604 12.399 1.00 98.31 158 LEU A N 1
ATOM 1269 C CA . LEU A 1 158 ? -5.832 2.184 12.293 1.00 98.31 158 LEU A CA 1
ATOM 1270 C C . LEU A 1 158 ? -6.032 0.724 12.712 1.00 98.31 158 LEU A C 1
ATOM 1272 O O . LEU A 1 158 ? -6.961 0.440 13.470 1.00 98.31 158 LEU A O 1
ATOM 1276 N N . ARG A 1 159 ? -5.176 -0.193 12.246 1.00 97.75 159 ARG A N 1
ATOM 1277 C CA . ARG A 1 159 ? -5.206 -1.613 12.625 1.00 97.75 159 ARG A CA 1
ATOM 1278 C C . ARG A 1 159 ? -5.173 -1.755 14.140 1.00 97.75 159 ARG A C 1
ATOM 1280 O O . ARG A 1 159 ? -6.059 -2.380 14.720 1.00 97.75 159 ARG A O 1
ATOM 1287 N N . ASP A 1 160 ? -4.174 -1.155 14.772 1.00 97.69 160 ASP A N 1
ATOM 1288 C CA . ASP A 1 160 ? -3.934 -1.318 16.202 1.00 97.69 160 ASP A CA 1
ATOM 1289 C C . ASP A 1 160 ? -5.051 -0.672 17.017 1.00 97.69 160 ASP A C 1
ATOM 1291 O O . ASP A 1 160 ? -5.545 -1.263 17.980 1.00 97.69 160 ASP A O 1
ATOM 1295 N N . ARG A 1 161 ? -5.557 0.483 16.569 1.00 97.81 161 ARG A N 1
ATOM 1296 C CA . ARG A 1 161 ? -6.700 1.131 17.209 1.00 97.81 161 ARG A CA 1
ATOM 1297 C C . ARG A 1 161 ? -7.970 0.288 17.132 1.00 97.81 161 ARG A C 1
ATOM 1299 O O . ARG A 1 161 ? -8.654 0.167 18.147 1.00 97.81 161 ARG A O 1
ATOM 1306 N N . LEU A 1 162 ? -8.278 -0.320 15.983 1.00 96.81 162 LEU A N 1
ATOM 1307 C CA . LEU A 1 162 ? -9.427 -1.224 15.856 1.00 96.81 162 LEU A CA 1
ATOM 1308 C C . LEU A 1 162 ? -9.260 -2.463 16.740 1.00 96.81 162 LEU A C 1
ATOM 1310 O O . LEU A 1 162 ? -10.210 -2.870 17.408 1.00 96.81 162 LEU A O 1
ATOM 1314 N N . ARG A 1 163 ? -8.054 -3.036 16.804 1.00 96.38 163 ARG A N 1
ATOM 1315 C CA . ARG A 1 163 ? -7.787 -4.187 17.675 1.00 96.38 163 ARG A CA 1
ATOM 1316 C C . ARG A 1 163 ? -8.026 -3.861 19.140 1.00 96.38 163 ARG A C 1
ATOM 1318 O O . ARG A 1 163 ? -8.707 -4.626 19.813 1.00 96.38 163 ARG A O 1
ATOM 1325 N N . VAL A 1 164 ? -7.533 -2.719 19.611 1.00 96.94 164 VAL A N 1
ATOM 1326 C CA . VAL A 1 164 ? -7.743 -2.271 20.994 1.00 96.94 164 VAL A CA 1
ATOM 1327 C C . VAL A 1 164 ? -9.217 -1.968 21.255 1.00 96.94 164 VAL A C 1
ATOM 1329 O O . VAL A 1 164 ? -9.779 -2.471 22.222 1.00 96.94 164 VAL A O 1
ATOM 1332 N N . GLN A 1 165 ? -9.862 -1.185 20.387 1.00 96.12 165 GLN A N 1
ATOM 1333 C CA . GLN A 1 165 ? -11.246 -0.745 20.581 1.00 96.12 165 GLN A CA 1
ATOM 1334 C C . GLN A 1 165 ? -12.235 -1.912 20.666 1.00 96.12 165 GLN A C 1
ATOM 1336 O O . GLN A 1 165 ? -13.197 -1.842 21.427 1.00 96.12 165 GLN A O 1
ATOM 1341 N N . TYR A 1 166 ? -12.012 -2.965 19.882 1.00 95.19 166 TYR A N 1
ATOM 1342 C CA . TYR A 1 166 ? -12.911 -4.112 19.824 1.00 95.19 166 TYR A CA 1
ATOM 1343 C C . TYR A 1 166 ? -12.348 -5.357 20.519 1.00 95.19 166 TYR A C 1
ATOM 1345 O O . TYR A 1 166 ? -12.962 -6.413 20.415 1.00 95.19 166 TYR A O 1
ATOM 1353 N N . GLY A 1 167 ? -11.191 -5.283 21.183 1.00 94.81 167 GLY A N 1
ATOM 1354 C CA . GLY A 1 167 ? -10.550 -6.445 21.807 1.00 94.81 167 GLY A CA 1
ATOM 1355 C C . GLY A 1 167 ? -10.300 -7.591 20.820 1.00 94.81 167 GLY A C 1
ATOM 1356 O O . GLY A 1 167 ? -10.720 -8.714 21.067 1.00 94.81 167 GLY A O 1
ATOM 1357 N N . VAL A 1 168 ? -9.719 -7.309 19.649 1.00 94.69 168 VAL A N 1
ATOM 1358 C CA . VAL A 1 168 ? -9.364 -8.332 18.645 1.00 94.69 168 VAL A CA 1
ATOM 1359 C C . VAL A 1 168 ? -7.962 -8.867 18.913 1.00 94.69 168 VAL A C 1
ATOM 1361 O O . VAL A 1 168 ? -6.964 -8.142 18.796 1.00 94.69 168 VAL A O 1
ATOM 1364 N N . THR A 1 169 ? -7.879 -10.157 19.214 1.00 91.69 169 THR A N 1
ATOM 1365 C CA . THR A 1 169 ? -6.612 -10.878 19.371 1.00 91.69 169 THR A CA 1
ATOM 1366 C C . THR A 1 169 ? -6.028 -11.302 18.019 1.00 91.69 169 THR A C 1
ATOM 1368 O O . THR A 1 169 ? -6.692 -11.249 16.984 1.00 91.69 169 THR A O 1
ATOM 1371 N N . ALA A 1 170 ? -4.745 -11.681 18.003 1.00 85.75 170 ALA A N 1
ATOM 1372 C CA . ALA A 1 170 ? -4.124 -12.215 16.789 1.00 85.75 170 ALA A CA 1
ATOM 1373 C C . ALA A 1 170 ? -4.738 -13.572 16.399 1.00 85.75 170 ALA A C 1
ATOM 1375 O O . ALA A 1 170 ? -5.040 -13.784 15.230 1.00 85.75 170 ALA A O 1
ATOM 1376 N N . ASP A 1 171 ? -4.990 -14.447 17.373 1.00 88.12 171 ASP A N 1
ATOM 1377 C CA . ASP A 1 171 ? -5.520 -15.791 17.124 1.00 88.12 171 ASP A CA 1
ATOM 1378 C C . ASP A 1 171 ? -6.912 -15.754 16.481 1.00 88.12 171 ASP A C 1
ATOM 1380 O O . ASP A 1 171 ? -7.159 -16.465 15.508 1.00 88.12 171 ASP A O 1
ATOM 1384 N N . GLU A 1 172 ? -7.789 -14.847 16.925 1.00 85.44 172 GLU A N 1
ATOM 1385 C CA . GLU A 1 172 ? -9.115 -14.648 16.315 1.00 85.44 172 GLU A CA 1
ATOM 1386 C C . GLU A 1 172 ? -9.045 -14.235 14.836 1.00 85.44 172 GLU A C 1
ATOM 1388 O O . GLU A 1 172 ? -9.929 -14.554 14.045 1.00 85.44 172 GLU A O 1
ATOM 1393 N N . VAL A 1 173 ? -7.995 -13.511 14.447 1.00 85.12 173 VAL A N 1
ATOM 1394 C CA . VAL A 1 173 ? -7.757 -13.080 13.062 1.00 85.12 173 VAL A CA 1
ATOM 1395 C C . VAL A 1 173 ? -7.250 -14.243 12.201 1.00 85.12 173 VAL A C 1
ATOM 1397 O O . VAL A 1 173 ? -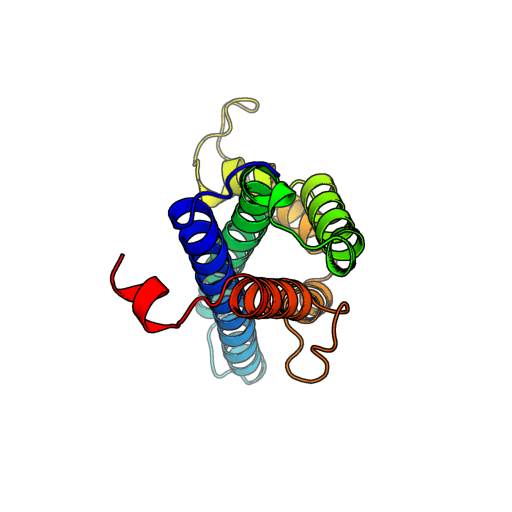7.466 -14.219 10.988 1.00 85.12 173 VAL A O 1
ATOM 1400 N N . PHE A 1 174 ? -6.592 -15.244 12.788 1.00 79.69 174 PHE A N 1
ATOM 1401 C CA . PHE A 1 174 ? -6.051 -16.401 12.067 1.00 79.69 174 PHE A CA 1
ATOM 1402 C C . PHE A 1 174 ? -7.021 -17.585 11.970 1.00 79.69 174 PHE A C 1
ATOM 1404 O O . PHE A 1 174 ? -6.966 -18.310 10.985 1.00 79.69 174 PHE A O 1
ATOM 1411 N N . GLN A 1 175 ? -7.883 -17.798 12.967 1.00 79.44 175 GLN A N 1
ATOM 1412 C CA . GLN A 1 175 ? -8.745 -18.991 13.071 1.00 79.44 175 GLN A CA 1
ATOM 1413 C C . GLN A 1 175 ? -10.113 -18.878 12.378 1.00 79.44 175 GLN A C 1
ATOM 1415 O O . GLN A 1 175 ? -10.905 -19.817 12.415 1.00 79.44 175 GLN A O 1
ATOM 1420 N N . ARG A 1 176 ? -10.405 -17.720 11.800 1.00 65.81 176 ARG A N 1
ATOM 1421 C CA . ARG A 1 176 ? -11.635 -17.433 11.050 1.00 65.81 176 ARG A CA 1
ATOM 1422 C C . ARG A 1 176 ? -11.701 -18.091 9.674 1.00 65.81 176 ARG A C 1
ATOM 1424 O O . ARG A 1 176 ? -10.643 -18.209 9.018 1.00 65.81 176 ARG A O 1
#

Mean predicted aligned error: 3.98 Å